Protein AF-A0A7R9ZX11-F1 (afdb_monomer_lite)

pLDDT: mean 81.71, std 21.18, range [35.78, 98.56]

Foldseek 3Di:
DDDDDDDDPPPPPDPPPPVLVVLLVCLVPDDPPPPDDDDDDDDDDDDDDDDDDDDDDDDDDDDDDDDDDDDPDPDDDDDDQDQQDLVCCLVPVPVLLCSQVVVNQCSLCVNDQWDFLPSSSLLSVLVLQFLDDPVRSVVLCCVLPVVRIAGSVSSSVSNLVGLFDLVLLQVLQCVQVVVQFWHFLVSLLVSQVVSLCVGSVDHQPDDPVSSVSQSCSLCVPPDRIGHSVSSSSSNSSSSSSSSSNVSSVD

Structure (mmCIF, N/CA/C/O backbone):
data_AF-A0A7R9ZX11-F1
#
_entry.id   AF-A0A7R9ZX11-F1
#
loop_
_atom_site.group_PDB
_atom_site.id
_atom_site.type_symbol
_atom_site.label_atom_id
_atom_site.label_alt_id
_atom_site.label_comp_id
_atom_site.label_asym_id
_atom_site.label_entity_id
_atom_site.label_seq_id
_atom_site.pdbx_PDB_ins_code
_atom_site.Cartn_x
_atom_site.Cartn_y
_atom_site.Cartn_z
_atom_site.occupancy
_atom_site.B_iso_or_equiv
_atom_site.auth_seq_id
_atom_site.auth_comp_id
_atom_site.auth_asym_id
_atom_site.auth_atom_id
_atom_site.pdbx_PDB_model_num
ATOM 1 N N . MET A 1 1 ? -43.919 -9.992 40.761 1.00 49.09 1 MET A N 1
ATOM 2 C CA . MET A 1 1 ? -43.290 -11.329 40.705 1.00 49.09 1 MET A CA 1
ATOM 3 C C . MET A 1 1 ? -42.251 -11.259 39.605 1.00 49.09 1 MET A C 1
ATOM 5 O O . MET A 1 1 ? -42.616 -10.979 38.473 1.00 49.09 1 MET A O 1
ATOM 9 N N . GLY A 1 2 ? -40.977 -11.278 39.996 1.00 50.25 2 GLY A N 1
ATOM 10 C CA . GLY A 1 2 ? -39.854 -10.835 39.172 1.00 50.25 2 GLY A CA 1
ATOM 11 C C . GLY A 1 2 ? -39.238 -11.948 38.334 1.00 50.25 2 GLY A C 1
ATOM 12 O O . GLY A 1 2 ? -39.184 -13.095 38.766 1.00 50.25 2 GLY A O 1
ATOM 13 N N . GLN A 1 3 ? -38.741 -11.574 37.158 1.00 52.09 3 GLN A N 1
ATOM 14 C CA . GLN A 1 3 ? -37.764 -12.350 36.405 1.00 52.09 3 GLN A CA 1
ATOM 15 C C . GLN A 1 3 ? -36.451 -11.570 36.462 1.00 52.09 3 GLN A C 1
ATOM 17 O O . GLN A 1 3 ? -36.365 -10.442 35.978 1.00 52.09 3 GLN A O 1
ATOM 22 N N . GLY A 1 4 ? -35.475 -12.136 37.169 1.00 42.22 4 GLY A N 1
ATOM 23 C CA . GLY A 1 4 ? -34.136 -11.583 37.304 1.00 42.22 4 GLY A CA 1
ATOM 24 C C . GLY A 1 4 ? -33.301 -11.926 36.078 1.00 42.22 4 GLY A C 1
ATOM 25 O O . GLY A 1 4 ? -33.080 -13.100 35.792 1.00 42.22 4 GLY A O 1
ATOM 26 N N . GLY A 1 5 ? -32.836 -10.898 35.369 1.00 44.59 5 GLY A N 1
ATOM 27 C CA . GLY A 1 5 ? -31.788 -11.024 34.363 1.00 44.59 5 GLY A CA 1
ATOM 28 C C . GLY A 1 5 ? -30.438 -11.201 35.052 1.00 44.59 5 GLY A C 1
ATOM 29 O O . GLY A 1 5 ? -29.895 -10.250 35.610 1.00 44.59 5 GLY A O 1
ATOM 30 N N . GLY A 1 6 ? -29.921 -12.429 35.049 1.00 44.12 6 GLY A N 1
ATOM 31 C CA . GLY A 1 6 ? -28.566 -12.737 35.493 1.00 44.12 6 GLY A CA 1
ATOM 32 C C . GLY A 1 6 ? -27.555 -12.261 34.454 1.00 44.12 6 GLY A C 1
ATOM 33 O O . GLY A 1 6 ? -27.439 -12.846 33.382 1.00 44.12 6 GLY A O 1
ATOM 34 N N . CYS A 1 7 ? -26.838 -11.186 34.769 1.00 46.72 7 CYS A N 1
ATOM 35 C CA . CYS A 1 7 ? -25.706 -10.714 33.983 1.00 46.72 7 CYS A CA 1
ATOM 36 C C . CYS A 1 7 ? -24.518 -11.664 34.223 1.00 46.72 7 CYS A C 1
ATOM 38 O O . CYS A 1 7 ? -24.028 -11.771 35.348 1.00 46.72 7 CYS A O 1
ATOM 40 N N . CYS A 1 8 ? -24.093 -12.397 33.191 1.00 43.84 8 CYS A N 1
ATOM 41 C CA . CYS A 1 8 ? -22.970 -13.333 33.258 1.00 43.84 8 CYS A CA 1
ATOM 42 C C . CYS A 1 8 ? -21.646 -12.566 33.420 1.00 43.84 8 CYS A C 1
ATOM 44 O O . CYS A 1 8 ? -21.198 -11.883 32.504 1.00 43.84 8 CYS A O 1
ATOM 46 N N . GLN A 1 9 ? -21.029 -12.682 34.598 1.00 54.94 9 GLN A N 1
ATOM 47 C CA . GLN A 1 9 ? -19.781 -12.010 34.988 1.00 54.94 9 GLN A CA 1
ATOM 48 C C . GLN A 1 9 ? -18.512 -12.873 34.796 1.00 54.94 9 GLN A C 1
ATOM 50 O O . GLN A 1 9 ? -17.438 -12.476 35.234 1.00 54.94 9 GLN A O 1
ATOM 55 N N . SER A 1 10 ? -18.590 -14.044 34.155 1.00 48.38 10 SER A N 1
ATOM 56 C CA . SER A 1 10 ? -17.524 -15.063 34.213 1.00 48.38 10 SER A CA 1
ATOM 57 C C . SER A 1 10 ? -16.506 -15.093 33.056 1.00 48.38 10 SER A C 1
ATOM 59 O O . SER A 1 10 ? -15.617 -15.936 33.073 1.00 48.38 10 SER A O 1
ATOM 61 N N . CYS A 1 11 ? -16.526 -14.167 32.091 1.00 48.81 11 CYS A N 1
ATOM 62 C CA . CYS A 1 11 ? -15.631 -14.235 30.914 1.00 48.81 11 CYS A CA 1
ATOM 63 C C . CYS A 1 11 ? -14.271 -13.500 31.038 1.00 48.81 11 CYS A C 1
ATOM 65 O O . CYS A 1 11 ? -13.674 -13.168 30.016 1.00 48.81 11 CYS A O 1
ATOM 67 N N . GLN A 1 12 ? -13.765 -13.205 32.244 1.00 52.66 12 GLN A N 1
ATOM 68 C CA . GLN A 1 12 ? -12.543 -12.386 32.417 1.00 52.66 12 GLN A CA 1
ATOM 69 C C . GLN A 1 12 ? -11.210 -13.155 32.528 1.00 52.66 12 GLN A C 1
ATOM 71 O O . GLN A 1 12 ? -10.163 -12.522 32.614 1.00 52.66 12 GLN A O 1
ATOM 76 N N . GLY A 1 13 ? -11.189 -14.490 32.491 1.00 51.81 13 GLY A N 1
ATOM 77 C CA . GLY A 1 13 ? -9.942 -15.258 32.620 1.00 51.81 13 GLY A CA 1
ATOM 78 C C . GLY A 1 13 ? -9.479 -15.876 31.300 1.00 51.81 13 GLY A C 1
ATOM 79 O O . GLY A 1 13 ? -10.191 -16.723 30.776 1.00 51.81 13 GLY A O 1
ATOM 80 N N . LYS A 1 14 ? -8.260 -15.537 30.841 1.00 48.16 14 LYS A N 1
ATOM 81 C CA . LYS A 1 14 ? -7.495 -16.113 29.699 1.00 48.16 14 LYS A CA 1
ATOM 82 C C . LYS A 1 14 ? -7.632 -15.428 28.323 1.00 48.16 14 LYS A C 1
ATOM 84 O O . LYS A 1 14 ? -7.961 -16.078 27.337 1.00 48.16 14 LYS A O 1
ATOM 89 N N . ARG A 1 15 ? -7.308 -14.131 28.222 1.00 50.59 15 ARG A N 1
ATOM 90 C CA . ARG A 1 15 ? -7.065 -13.442 26.927 1.00 50.59 15 ARG A CA 1
ATOM 91 C C . ARG A 1 15 ? -5.618 -12.966 26.718 1.00 50.59 15 ARG A C 1
ATOM 93 O O . ARG A 1 15 ? -5.370 -12.208 25.791 1.00 50.59 15 ARG A O 1
ATOM 100 N N . GLU A 1 16 ? -4.663 -13.369 27.554 1.00 51.62 16 GLU A N 1
ATOM 101 C CA . GLU A 1 16 ? -3.285 -12.848 27.450 1.00 51.62 16 GLU A CA 1
ATOM 102 C C . GLU A 1 16 ? -2.472 -13.448 26.288 1.00 51.62 16 GLU A C 1
ATOM 104 O O . GLU A 1 16 ? -1.583 -12.775 25.774 1.00 51.62 16 GLU A O 1
ATOM 109 N N . ASP A 1 17 ? -2.838 -14.634 25.790 1.00 46.88 17 ASP A N 1
ATOM 110 C CA . ASP A 1 17 ? -2.174 -15.278 24.641 1.00 46.88 17 ASP A CA 1
ATOM 111 C C . ASP A 1 17 ? -2.896 -15.058 23.297 1.00 46.88 17 ASP A C 1
ATOM 113 O O . ASP A 1 17 ? -2.596 -15.727 22.308 1.00 46.88 17 ASP A O 1
ATOM 117 N N . ASP A 1 18 ? -3.863 -14.136 23.224 1.00 51.31 18 ASP A N 1
ATOM 118 C CA . ASP A 1 18 ? -4.465 -13.774 21.938 1.00 51.31 18 ASP A CA 1
ATOM 119 C C . ASP A 1 18 ? -3.500 -12.829 21.188 1.00 51.31 18 ASP A C 1
ATOM 121 O O . ASP A 1 18 ? -3.221 -11.730 21.686 1.00 51.31 18 ASP A O 1
ATOM 125 N N . PRO A 1 19 ? -2.989 -13.184 19.991 1.00 51.91 19 PRO A N 1
ATOM 126 C CA . PRO A 1 19 ? -2.112 -12.310 19.204 1.00 51.91 19 PRO A CA 1
ATOM 127 C C . PRO A 1 19 ? -2.742 -10.932 18.926 1.00 51.91 19 PRO A C 1
ATOM 129 O O . PRO A 1 19 ? -2.032 -9.939 18.761 1.00 51.91 19 PRO A O 1
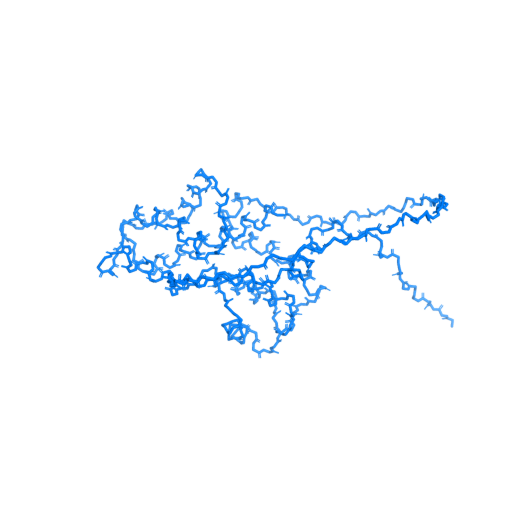ATOM 132 N N . ARG A 1 20 ? -4.078 -10.818 18.977 1.00 54.59 20 ARG A N 1
ATOM 133 C CA . ARG A 1 20 ? -4.802 -9.538 18.894 1.00 54.59 20 ARG A CA 1
ATOM 134 C C . ARG A 1 20 ? -4.519 -8.619 20.086 1.00 54.59 20 ARG A C 1
ATOM 136 O O . ARG A 1 20 ? -4.441 -7.406 19.909 1.00 54.59 20 ARG A O 1
ATOM 143 N N . VAL A 1 21 ? -4.328 -9.174 21.284 1.00 55.03 21 VAL A N 1
ATOM 144 C CA . VAL A 1 21 ? -3.953 -8.423 22.496 1.00 55.03 21 VAL A CA 1
ATOM 145 C C . VAL A 1 21 ? -2.476 -8.026 22.447 1.00 55.03 21 VAL A C 1
ATOM 147 O O . VAL A 1 21 ? -2.125 -6.918 22.855 1.00 55.03 21 VAL A O 1
ATOM 150 N N . GLN A 1 22 ? -1.616 -8.857 21.850 1.00 59.41 22 GLN A N 1
ATOM 151 C CA . GLN A 1 22 ? -0.210 -8.507 21.632 1.00 59.41 22 GLN A CA 1
ATOM 152 C C . GLN A 1 22 ? -0.038 -7.331 20.662 1.00 59.41 22 GLN A C 1
ATOM 154 O O . GLN A 1 22 ? 0.821 -6.488 20.900 1.00 59.41 22 GLN A O 1
ATOM 159 N N . ILE A 1 23 ? -0.887 -7.195 19.635 1.00 56.78 23 ILE A N 1
ATOM 160 C CA . ILE A 1 23 ? -0.881 -6.024 18.738 1.00 56.78 23 ILE A CA 1
ATOM 161 C C . ILE A 1 23 ? -1.240 -4.742 19.500 1.00 56.78 23 ILE A C 1
ATOM 163 O O . ILE A 1 23 ? -0.570 -3.726 19.330 1.00 56.78 23 ILE A O 1
ATOM 167 N N . ILE A 1 24 ? -2.245 -4.781 20.383 1.00 56.28 24 ILE A N 1
ATOM 168 C CA . ILE A 1 24 ? -2.614 -3.625 21.219 1.00 56.28 24 ILE A CA 1
ATOM 169 C C . ILE A 1 24 ? -1.451 -3.250 22.155 1.00 56.28 24 ILE A C 1
ATOM 171 O O . ILE A 1 24 ? -1.101 -2.073 22.267 1.00 56.28 24 ILE A O 1
ATOM 175 N N . ASN A 1 25 ? -0.787 -4.240 22.758 1.00 50.34 25 ASN A N 1
ATOM 176 C CA . ASN A 1 25 ? 0.355 -4.015 23.648 1.00 50.34 25 ASN A CA 1
ATOM 177 C C . ASN A 1 25 ? 1.625 -3.551 22.902 1.00 50.34 25 ASN A C 1
ATOM 179 O O . ASN A 1 25 ? 2.363 -2.706 23.412 1.00 50.34 25 ASN A O 1
ATOM 183 N N . ALA A 1 26 ? 1.871 -4.033 21.680 1.00 55.50 26 ALA A N 1
ATOM 184 C CA . ALA A 1 26 ? 2.984 -3.609 20.824 1.00 55.50 26 ALA A CA 1
ATOM 185 C C . ALA A 1 26 ? 2.788 -2.182 20.289 1.00 55.50 26 ALA A C 1
ATOM 187 O O . ALA A 1 26 ? 3.728 -1.386 20.273 1.00 55.50 26 ALA A O 1
ATOM 188 N N . VAL A 1 27 ? 1.55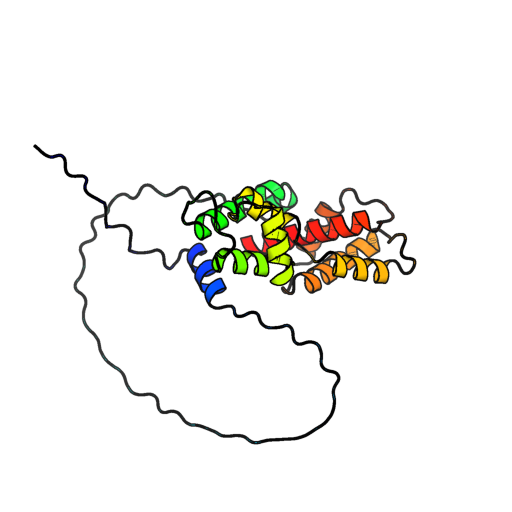7 -1.816 19.918 1.00 54.34 27 VAL A N 1
ATOM 189 C CA . VAL A 1 27 ? 1.208 -0.442 19.524 1.00 54.34 27 VAL A CA 1
ATOM 190 C C . VAL A 1 27 ? 1.341 0.516 20.712 1.00 54.34 27 VAL A C 1
ATOM 192 O O . VAL A 1 27 ? 1.805 1.640 20.543 1.00 54.34 27 VAL A O 1
ATOM 195 N N . SER A 1 28 ? 1.012 0.068 21.928 1.00 48.16 28 SER A N 1
ATOM 196 C CA . SER A 1 28 ? 1.161 0.882 23.140 1.00 48.16 28 SER A CA 1
ATOM 197 C C . SER A 1 28 ? 2.615 1.052 23.612 1.00 48.16 28 SER A C 1
ATOM 199 O O . SER A 1 28 ? 2.882 1.960 24.398 1.00 48.16 28 SER A O 1
ATOM 201 N N . THR A 1 29 ? 3.552 0.204 23.172 1.00 46.12 29 THR A N 1
ATOM 202 C CA . THR A 1 29 ? 4.968 0.228 23.601 1.00 46.12 29 THR A CA 1
ATOM 203 C C . THR A 1 29 ? 5.928 0.743 22.524 1.00 46.12 29 THR A C 1
ATOM 205 O O . THR A 1 29 ? 7.033 1.186 22.843 1.00 46.12 29 THR A O 1
ATOM 208 N N . SER A 1 30 ? 5.513 0.752 21.255 1.00 42.16 30 SER A N 1
ATOM 209 C CA . SER A 1 30 ? 6.313 1.256 20.140 1.00 42.16 30 SER A CA 1
ATOM 210 C C . SER A 1 30 ? 6.227 2.783 20.048 1.00 42.16 30 SER A C 1
ATOM 212 O O . SER A 1 30 ? 5.384 3.344 19.350 1.00 42.16 30 SER A O 1
ATOM 214 N N . GLN A 1 31 ? 7.117 3.490 20.752 1.00 37.28 31 GLN A N 1
ATOM 215 C CA . GLN A 1 31 ? 7.397 4.878 20.383 1.00 37.28 31 GLN A CA 1
ATOM 216 C C . GLN A 1 31 ? 8.042 4.906 18.987 1.00 37.28 31 GLN A C 1
ATOM 218 O O . GLN A 1 31 ? 8.955 4.113 18.729 1.00 37.28 31 GLN A O 1
ATOM 223 N N . PRO A 1 32 ? 7.629 5.814 18.085 1.00 39.75 32 PRO A N 1
ATOM 224 C CA . PRO A 1 32 ? 8.210 5.896 16.755 1.00 39.75 32 PRO A CA 1
ATOM 225 C C . PRO A 1 32 ? 9.696 6.242 16.878 1.00 39.75 32 PRO A C 1
ATOM 227 O O . PRO A 1 32 ? 10.066 7.363 17.240 1.00 39.75 32 PRO A O 1
ATOM 230 N N . LYS A 1 33 ? 10.568 5.277 16.559 1.00 40.88 33 LYS A N 1
ATOM 231 C CA . LYS A 1 33 ? 11.984 5.545 16.300 1.00 40.88 33 LYS A CA 1
ATOM 232 C C . LYS A 1 33 ? 12.041 6.499 15.112 1.00 40.88 33 LYS A C 1
ATOM 234 O O . LYS A 1 33 ? 11.929 6.074 13.966 1.00 40.88 33 LYS A O 1
ATOM 239 N N . ARG A 1 34 ? 12.192 7.797 15.394 1.00 36.59 34 ARG A N 1
ATOM 240 C CA . ARG A 1 34 ? 12.552 8.805 14.394 1.00 36.59 34 ARG A CA 1
ATOM 241 C C . ARG A 1 34 ? 13.744 8.260 13.614 1.00 36.59 34 ARG A C 1
ATOM 243 O O . ARG A 1 34 ? 14.815 8.074 14.190 1.00 36.59 34 ARG A O 1
ATOM 250 N N . VAL A 1 35 ? 13.549 7.988 12.325 1.00 38.19 35 VAL A N 1
ATOM 251 C CA . VAL A 1 35 ? 14.656 7.732 11.406 1.00 38.19 35 VAL A CA 1
ATOM 252 C C . VAL A 1 35 ? 15.495 9.001 11.433 1.00 38.19 35 VAL A C 1
ATOM 254 O O . VAL A 1 35 ? 15.055 10.061 10.989 1.00 38.19 35 VAL A O 1
ATOM 257 N N . ALA A 1 36 ? 16.653 8.924 12.086 1.00 35.78 36 ALA A N 1
ATOM 258 C CA . ALA A 1 36 ? 17.553 10.051 12.213 1.00 35.78 36 ALA A CA 1
ATOM 259 C C . ALA A 1 36 ? 17.936 10.507 10.803 1.00 35.78 36 ALA A C 1
ATOM 261 O O . ALA A 1 36 ? 18.545 9.751 10.043 1.00 35.78 36 ALA A O 1
ATOM 262 N N . ALA A 1 37 ? 17.565 11.741 10.455 1.00 39.16 37 ALA A N 1
ATOM 263 C CA . ALA A 1 37 ? 18.115 12.418 9.296 1.00 39.16 37 ALA A CA 1
ATOM 264 C C . ALA A 1 37 ? 19.643 12.319 9.388 1.00 39.16 37 ALA A C 1
ATOM 266 O O . ALA A 1 37 ? 20.237 12.697 10.400 1.00 39.16 37 ALA A O 1
ATOM 267 N N . ARG A 1 38 ? 20.264 11.727 8.364 1.00 38.53 38 ARG A N 1
ATOM 268 C CA . ARG A 1 38 ? 21.710 11.507 8.277 1.00 38.53 38 ARG A CA 1
ATOM 269 C C . ARG A 1 38 ? 22.423 12.855 8.436 1.00 38.53 38 ARG A C 1
ATOM 271 O O . ARG A 1 38 ? 22.445 13.663 7.513 1.00 38.53 38 ARG A O 1
ATOM 278 N N . ALA A 1 39 ? 22.975 13.101 9.622 1.00 39.41 39 ALA A N 1
ATOM 279 C CA . ALA A 1 39 ? 23.793 14.269 9.898 1.00 39.41 39 ALA A CA 1
ATOM 280 C C . ALA A 1 39 ? 25.129 14.151 9.150 1.00 39.41 39 ALA A C 1
ATOM 282 O O . ALA A 1 39 ? 25.804 13.121 9.200 1.00 39.41 39 ALA A O 1
ATOM 283 N N . ILE A 1 40 ? 25.492 15.221 8.447 1.00 48.44 40 ILE A N 1
ATOM 284 C CA . ILE A 1 40 ? 26.802 15.417 7.823 1.00 48.44 40 ILE A CA 1
ATOM 285 C C . ILE A 1 40 ? 27.857 15.462 8.950 1.00 48.44 40 ILE A C 1
ATOM 287 O O . ILE A 1 40 ? 27.650 16.183 9.929 1.00 48.44 40 ILE A O 1
ATOM 291 N N . PRO A 1 41 ? 28.970 14.707 8.866 1.00 51.88 41 PRO A N 1
ATOM 292 C CA . PRO A 1 41 ? 29.920 14.588 9.966 1.00 51.88 41 PRO A CA 1
ATOM 293 C C . PRO A 1 41 ? 30.729 15.877 10.141 1.00 51.88 41 PRO A C 1
ATOM 295 O O . PRO A 1 41 ? 31.557 16.231 9.304 1.00 51.88 41 PRO A O 1
ATOM 298 N N . GLY A 1 42 ? 30.505 16.549 11.269 1.00 47.38 42 GLY A N 1
ATOM 299 C CA . GLY A 1 42 ? 31.299 17.671 11.753 1.00 47.38 42 GLY A CA 1
ATOM 300 C C . GLY A 1 42 ? 31.750 17.432 13.192 1.00 47.38 42 GLY A C 1
ATOM 301 O O . GLY A 1 42 ? 30.992 17.658 14.121 1.00 47.38 42 GLY A O 1
ATOM 302 N N . SER A 1 43 ? 32.992 16.966 13.335 1.00 52.78 43 SER A N 1
ATOM 303 C CA . SER A 1 43 ? 33.967 17.357 14.364 1.00 52.78 43 SER A CA 1
ATOM 304 C C . SER A 1 43 ? 33.519 17.519 15.834 1.00 52.78 43 SER A C 1
ATOM 306 O O . SER A 1 43 ? 33.046 18.579 16.227 1.00 52.78 43 SER A O 1
ATOM 308 N N . GLY A 1 44 ? 33.946 16.569 16.680 1.00 40.16 44 GLY A N 1
ATOM 309 C CA . GLY A 1 44 ? 34.759 16.913 17.860 1.00 40.16 44 GLY A CA 1
ATOM 310 C C . GLY A 1 44 ? 34.163 16.757 19.271 1.00 40.16 44 GLY A C 1
ATOM 311 O O . GLY A 1 44 ? 33.352 17.562 19.701 1.00 40.16 44 GLY A O 1
ATOM 312 N N . CYS A 1 45 ? 34.778 15.827 20.016 1.00 40.34 45 CYS A N 1
ATOM 313 C CA . CYS A 1 45 ? 35.167 15.903 21.438 1.00 40.34 45 CYS A CA 1
ATOM 314 C C . CYS A 1 45 ? 34.181 15.620 22.605 1.00 40.34 45 CYS A C 1
ATOM 316 O O . CYS A 1 45 ? 33.415 16.474 23.027 1.00 40.34 45 CYS A O 1
ATOM 318 N N . VAL A 1 46 ? 34.390 14.422 23.185 1.00 53.38 46 VAL A N 1
ATOM 319 C CA . VAL A 1 46 ? 34.624 14.010 24.601 1.00 53.38 46 VAL A CA 1
ATOM 320 C C . VAL A 1 46 ? 33.768 14.555 25.764 1.00 53.38 46 VAL A C 1
ATOM 322 O O . VAL A 1 46 ? 33.876 15.722 26.121 1.00 53.38 46 VAL A O 1
ATOM 325 N N . ALA A 1 47 ? 33.101 13.633 26.478 1.00 38.19 47 ALA A N 1
ATOM 326 C CA . ALA A 1 47 ? 32.957 13.566 27.950 1.00 38.19 47 ALA A CA 1
ATOM 327 C C . ALA A 1 47 ? 32.376 12.172 28.310 1.00 38.19 47 ALA A C 1
ATOM 329 O O . ALA A 1 47 ? 31.373 11.776 27.729 1.00 38.19 47 ALA A O 1
ATOM 330 N N . ALA A 1 48 ? 33.125 11.299 28.992 1.00 47.03 48 ALA A N 1
ATOM 331 C CA . ALA A 1 48 ? 33.244 11.135 30.451 1.00 47.03 48 ALA A CA 1
ATOM 332 C C . ALA A 1 48 ? 32.219 10.124 31.015 1.00 47.03 48 ALA A C 1
ATOM 334 O O . ALA A 1 48 ? 31.021 10.386 31.064 1.00 47.03 48 ALA A O 1
ATOM 335 N N . GLU A 1 49 ? 32.748 8.960 31.399 1.00 49.47 49 GLU A N 1
ATOM 336 C CA . GLU A 1 49 ? 32.067 7.802 31.982 1.00 49.47 49 GLU A CA 1
ATOM 337 C C . GLU A 1 49 ? 31.717 8.046 33.459 1.00 49.47 49 GLU A C 1
ATOM 339 O O . GLU A 1 49 ? 32.519 8.602 34.212 1.00 49.47 49 GLU A O 1
ATOM 344 N N . ALA A 1 50 ? 30.530 7.600 33.873 1.00 52.22 50 ALA A N 1
ATOM 345 C CA . ALA A 1 50 ? 30.142 7.455 35.270 1.00 52.22 50 ALA A CA 1
ATOM 346 C C . ALA A 1 50 ? 29.522 6.063 35.442 1.00 52.22 50 ALA A C 1
ATOM 348 O O . ALA A 1 50 ? 28.458 5.778 34.891 1.00 52.22 50 ALA A O 1
ATOM 349 N N . GLU A 1 51 ? 30.236 5.194 36.156 1.00 61.75 51 GLU A N 1
ATOM 350 C CA . GLU A 1 51 ? 29.761 3.884 36.592 1.00 61.75 51 GLU A CA 1
ATOM 351 C C . GLU A 1 51 ? 28.903 4.066 37.849 1.00 61.75 51 GLU A C 1
ATOM 353 O O . GLU A 1 51 ? 29.378 4.588 38.859 1.00 61.75 51 GLU A O 1
ATOM 358 N N . GLU A 1 52 ? 27.636 3.654 37.784 1.00 62.59 52 GLU A N 1
ATOM 359 C CA . GLU A 1 52 ? 26.746 3.575 38.944 1.00 62.59 52 GLU A CA 1
ATOM 360 C C . GLU A 1 52 ? 26.351 2.109 39.158 1.00 62.59 52 GLU A C 1
ATOM 362 O O . GLU A 1 52 ? 25.587 1.516 38.395 1.00 62.59 52 GLU A O 1
ATOM 367 N N . GLU A 1 53 ? 26.950 1.517 40.188 1.00 63.56 53 GLU A N 1
ATOM 368 C CA . GLU A 1 53 ? 26.710 0.162 40.670 1.00 63.56 53 GLU A CA 1
ATOM 369 C C . GLU A 1 53 ? 25.434 0.162 41.532 1.00 63.56 53 GLU A C 1
ATOM 371 O O . GLU A 1 53 ? 25.414 0.706 42.637 1.00 63.56 53 GLU A O 1
ATOM 376 N N . VAL A 1 54 ? 24.342 -0.415 41.018 1.00 61.94 54 VAL A N 1
ATOM 377 C CA . VAL A 1 54 ? 23.056 -0.496 41.730 1.00 61.94 54 VAL A CA 1
ATOM 378 C C . VAL A 1 54 ? 22.849 -1.905 42.290 1.00 61.94 54 VAL A C 1
ATOM 380 O O . VAL A 1 54 ? 22.685 -2.875 41.550 1.00 61.94 54 VAL A O 1
ATOM 383 N N . LEU A 1 55 ? 22.838 -1.978 43.625 1.00 58.28 55 LEU A N 1
ATOM 384 C CA . LEU A 1 55 ? 22.501 -3.137 44.454 1.00 58.28 55 LEU A CA 1
ATOM 385 C C . LEU A 1 55 ? 21.078 -3.659 44.172 1.00 58.28 55 LEU A C 1
ATOM 387 O O . LEU A 1 55 ? 20.109 -2.902 44.240 1.00 58.28 55 LEU A O 1
ATOM 391 N N . LEU A 1 56 ? 20.948 -4.973 43.971 1.00 63.44 56 LEU A N 1
ATOM 392 C CA . LEU A 1 56 ? 19.667 -5.685 43.933 1.00 63.44 56 LEU A CA 1
ATOM 393 C C . LEU A 1 56 ? 19.310 -6.231 45.332 1.00 63.44 56 LEU A C 1
ATOM 395 O O . LEU A 1 56 ? 20.136 -6.933 45.917 1.00 63.44 56 LEU A O 1
ATOM 399 N N . PRO A 1 57 ? 18.111 -5.943 45.877 1.00 60.53 57 PRO A N 1
ATOM 400 C CA . PRO A 1 57 ? 17.622 -6.573 47.097 1.00 60.53 57 PRO A CA 1
ATOM 401 C C . PRO A 1 57 ? 16.980 -7.946 46.846 1.00 60.53 57 PRO A C 1
ATOM 403 O O . PRO A 1 57 ? 16.449 -8.232 45.773 1.00 60.53 57 PRO A O 1
ATOM 406 N N . GLU A 1 58 ? 17.066 -8.760 47.898 1.00 63.44 58 GLU A N 1
ATOM 407 C CA . GLU A 1 58 ? 16.750 -10.182 47.976 1.00 63.44 58 GLU A CA 1
ATOM 408 C C . GLU A 1 58 ? 15.255 -10.540 47.950 1.00 63.44 58 GLU A C 1
ATOM 410 O O . GLU A 1 58 ? 14.350 -9.716 48.089 1.00 63.44 58 GLU A O 1
ATOM 415 N N . GLU A 1 59 ? 15.078 -11.843 47.764 1.00 66.69 59 GLU A N 1
ATOM 416 C CA . GLU A 1 59 ? 13.887 -12.656 47.575 1.00 66.69 59 GLU A CA 1
ATOM 417 C C . GLU A 1 59 ? 12.774 -12.426 48.612 1.00 66.69 59 GLU A C 1
ATOM 419 O O . GLU A 1 59 ? 13.009 -12.290 49.811 1.00 66.69 59 GLU A O 1
ATOM 424 N N . SER A 1 60 ? 11.525 -12.451 48.136 1.00 60.78 60 SER A N 1
ATOM 425 C CA . SER A 1 60 ? 10.324 -12.471 48.972 1.00 60.78 60 SER A CA 1
ATOM 426 C C . SER A 1 60 ? 9.434 -13.634 48.541 1.00 60.78 60 SER A C 1
ATOM 428 O O . SER A 1 60 ? 8.798 -13.605 47.485 1.00 60.78 60 SER A O 1
ATOM 430 N N . GLU A 1 61 ? 9.445 -14.681 49.369 1.00 65.31 61 GLU A N 1
ATOM 431 C CA . GLU A 1 61 ? 8.541 -15.829 49.330 1.00 65.31 61 GLU A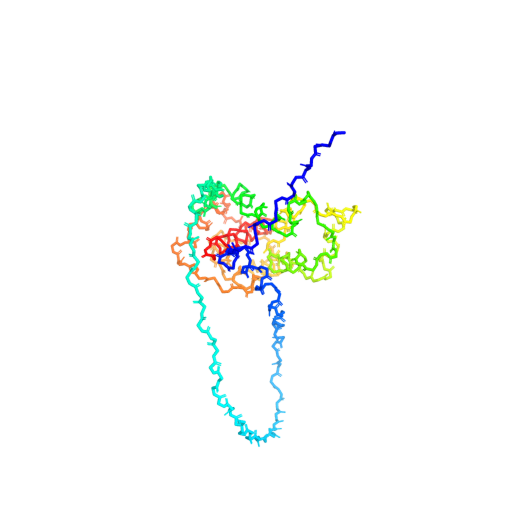 CA 1
ATOM 432 C C . GLU A 1 61 ? 7.072 -15.396 49.418 1.00 65.31 61 GLU A C 1
ATOM 434 O O . GLU A 1 61 ? 6.688 -14.514 50.192 1.00 65.31 61 GLU A O 1
ATOM 439 N N . SER A 1 62 ? 6.213 -16.054 48.638 1.00 60.03 62 SER A N 1
ATOM 440 C CA . SER A 1 62 ? 4.768 -15.836 48.668 1.00 60.03 62 SER A CA 1
ATOM 441 C C . SER A 1 62 ? 3.987 -17.061 48.157 1.00 60.03 62 SER A C 1
ATOM 443 O O . SER A 1 62 ? 4.556 -17.919 47.484 1.00 60.03 62 SER A O 1
ATOM 445 N N . PRO A 1 63 ? 2.707 -17.209 48.554 1.00 57.41 63 PRO A N 1
ATOM 446 C CA . PRO A 1 63 ? 2.239 -18.381 49.305 1.00 57.41 63 PRO A CA 1
ATOM 447 C C . PRO A 1 63 ? 1.508 -19.452 48.482 1.00 57.41 63 PRO A C 1
ATOM 449 O O . PRO A 1 63 ? 0.977 -19.201 47.404 1.00 57.41 63 PRO A O 1
ATOM 452 N N . LEU A 1 64 ? 1.415 -20.646 49.082 1.00 59.88 64 LEU A N 1
ATOM 453 C CA . LEU A 1 64 ? 0.703 -21.837 48.602 1.00 59.88 64 LEU A CA 1
ATOM 454 C C . LEU A 1 64 ? -0.784 -21.565 48.296 1.00 59.88 64 LEU A C 1
ATOM 456 O O . LEU A 1 64 ? -1.588 -21.327 49.200 1.00 59.88 64 LEU A O 1
ATOM 460 N N . VAL A 1 65 ? -1.148 -21.663 47.014 1.00 65.31 65 VAL A N 1
ATOM 461 C CA . VAL A 1 65 ? -2.526 -21.568 46.502 1.00 65.31 65 VAL A CA 1
ATOM 462 C C . VAL A 1 65 ? -3.214 -22.948 46.564 1.00 65.31 65 VAL A C 1
ATOM 464 O O . VAL A 1 65 ? -2.600 -23.946 46.179 1.00 65.31 65 VAL A O 1
ATOM 467 N N . PRO A 1 66 ? -4.476 -23.045 47.031 1.00 66.56 66 PRO A N 1
ATOM 468 C CA . PRO A 1 66 ? -5.228 -24.301 47.090 1.00 66.56 66 PRO A CA 1
ATOM 469 C C . PRO A 1 66 ? -5.688 -24.807 45.704 1.00 66.56 66 PRO A C 1
ATOM 471 O O . PRO A 1 66 ? -5.921 -24.004 44.798 1.00 66.56 66 PRO A O 1
ATOM 474 N N . PRO A 1 67 ? -5.880 -26.131 45.534 1.00 56.97 67 PRO A N 1
ATOM 475 C CA . PRO A 1 67 ? -6.304 -26.733 44.271 1.00 56.97 67 PRO A CA 1
ATOM 476 C C . PRO A 1 67 ? -7.779 -26.429 43.973 1.00 56.97 67 PRO A C 1
ATOM 478 O O . PRO A 1 67 ? -8.678 -26.868 44.691 1.00 56.97 67 PRO A O 1
ATOM 481 N N . ALA A 1 68 ? -8.026 -25.679 42.897 1.00 52.78 68 ALA A N 1
ATOM 482 C CA . ALA A 1 68 ? -9.364 -25.394 42.394 1.00 52.78 68 ALA A CA 1
ATOM 483 C C . ALA A 1 68 ? -9.900 -26.568 41.558 1.00 52.78 68 ALA A C 1
ATOM 485 O O . ALA A 1 68 ? -9.274 -27.034 40.607 1.00 52.78 68 ALA A O 1
ATOM 486 N N . THR A 1 69 ? -11.084 -27.036 41.935 1.00 61.53 69 THR A N 1
ATOM 487 C CA . THR A 1 69 ? -11.862 -28.089 41.282 1.00 61.53 69 THR A CA 1
ATOM 488 C C . THR A 1 69 ? -12.385 -27.593 39.927 1.00 61.53 69 THR A C 1
ATOM 490 O O . THR A 1 69 ? -13.278 -26.746 39.880 1.00 61.53 69 THR A O 1
ATOM 493 N N . ASN A 1 70 ? -11.839 -28.112 38.825 1.00 56.03 70 ASN A N 1
ATOM 494 C CA . ASN A 1 70 ? -12.265 -27.773 37.464 1.00 56.03 70 ASN A CA 1
ATOM 495 C C . ASN A 1 70 ? -13.638 -28.393 37.154 1.00 56.03 70 ASN A C 1
ATOM 497 O O . ASN A 1 70 ? -13.768 -29.611 37.056 1.00 56.03 70 ASN A O 1
ATOM 501 N N . LYS A 1 71 ? -14.661 -27.548 36.988 1.00 59.16 71 LYS A N 1
ATOM 502 C CA . LYS A 1 71 ? -15.882 -27.902 36.257 1.00 59.16 71 LYS A CA 1
ATOM 503 C C . LYS A 1 71 ? -15.600 -27.707 34.770 1.00 59.16 71 LYS A C 1
ATOM 505 O O . LYS A 1 71 ? -15.330 -26.591 34.338 1.00 59.16 71 LYS A O 1
ATOM 510 N N . GLU A 1 72 ? -15.632 -28.801 34.023 1.00 61.69 72 GLU A N 1
ATOM 511 C CA . GLU A 1 72 ? -15.528 -28.823 32.566 1.00 61.69 72 GLU A CA 1
ATOM 512 C C . GLU A 1 72 ? -16.843 -28.292 31.980 1.00 61.69 72 GLU A C 1
ATOM 514 O O . GLU A 1 72 ? -17.785 -29.040 31.732 1.00 61.69 72 GLU A O 1
ATOM 519 N N . GLU A 1 73 ? -16.951 -26.969 31.858 1.00 62.91 73 GLU A N 1
ATOM 520 C CA . GLU A 1 73 ? -17.987 -26.348 31.037 1.00 62.91 73 GLU A CA 1
ATOM 521 C C . GLU A 1 73 ? -17.594 -26.531 29.571 1.00 62.91 73 GLU A C 1
ATOM 523 O O . GLU A 1 73 ? -16.505 -26.151 29.154 1.00 62.91 73 GLU A O 1
ATOM 528 N N . GLU A 1 74 ? -18.471 -27.176 28.814 1.00 57.50 74 GLU A N 1
ATOM 529 C CA . GLU A 1 74 ? -18.338 -27.472 27.392 1.00 57.50 74 GLU A CA 1
ATOM 530 C C . GLU A 1 74 ? -18.444 -26.152 26.604 1.00 57.50 74 GLU A C 1
ATOM 532 O O . GLU A 1 74 ? -19.531 -25.646 26.330 1.00 57.50 74 GLU A O 1
ATOM 537 N N . TYR A 1 75 ? -17.301 -25.520 26.325 1.00 59.91 75 TYR A N 1
ATOM 538 C CA . TYR A 1 75 ? -17.218 -24.292 25.533 1.00 59.91 75 TYR A CA 1
ATOM 539 C C . TYR A 1 75 ? -17.388 -24.627 24.048 1.00 59.91 75 TYR A C 1
ATOM 541 O O . TYR A 1 75 ? -16.501 -25.217 23.429 1.00 59.91 75 TYR A O 1
ATOM 549 N N . GLU A 1 76 ? -18.520 -24.222 23.466 1.00 61.69 76 GLU A N 1
ATOM 550 C CA . GLU A 1 76 ? -18.702 -24.191 22.013 1.00 61.69 76 GLU A CA 1
ATOM 551 C C . GLU A 1 76 ? -17.547 -23.400 21.383 1.00 61.69 76 GLU A C 1
ATOM 553 O O . GLU A 1 76 ? -17.320 -22.226 21.689 1.00 61.69 76 GLU A O 1
ATOM 558 N N . ALA A 1 77 ? -16.763 -24.078 20.542 1.00 48.56 77 ALA A N 1
ATOM 559 C CA . ALA A 1 77 ? -15.564 -23.517 19.944 1.00 48.56 77 ALA A CA 1
ATOM 560 C C . ALA A 1 77 ? -15.919 -22.288 19.096 1.00 48.56 77 ALA A C 1
ATOM 562 O O . ALA A 1 77 ? -16.654 -22.378 18.112 1.00 48.56 77 ALA A O 1
ATOM 563 N N . CYS A 1 78 ? -15.374 -21.136 19.488 1.00 48.34 78 CYS A N 1
ATOM 564 C CA . CYS A 1 78 ? -15.510 -19.889 18.750 1.00 48.34 78 CYS A CA 1
ATOM 565 C C . CYS A 1 78 ? -14.997 -20.093 17.308 1.00 48.34 78 CYS A C 1
ATOM 567 O O . CYS A 1 78 ? -13.908 -20.656 17.141 1.00 48.34 78 CYS A O 1
ATOM 569 N N . PRO A 1 79 ? -15.743 -19.674 16.269 1.00 57.09 79 PRO A N 1
ATOM 570 C CA . PRO A 1 79 ? -15.334 -19.849 14.881 1.00 57.09 79 PRO A CA 1
ATOM 571 C C . PRO A 1 79 ? -13.976 -19.183 14.645 1.00 57.09 79 PRO A C 1
ATOM 573 O O . PRO A 1 79 ? -13.828 -17.963 14.733 1.00 57.09 79 PRO A O 1
ATOM 576 N N . THR A 1 80 ? -12.967 -19.999 14.356 1.00 66.00 80 THR A N 1
ATOM 577 C CA . THR A 1 80 ? -11.623 -19.534 14.029 1.00 66.00 80 THR A CA 1
ATOM 578 C C . THR A 1 80 ? -11.669 -18.783 12.704 1.00 66.00 80 THR A C 1
ATOM 580 O O . THR A 1 80 ? -12.070 -19.326 11.674 1.00 66.00 80 THR A O 1
ATOM 583 N N . SER A 1 81 ? -11.291 -17.502 12.726 1.00 70.69 81 SER A N 1
ATOM 584 C CA . SER A 1 81 ? -11.221 -16.685 11.513 1.00 70.69 81 SER A CA 1
ATOM 585 C C . SER A 1 81 ? -10.329 -17.377 10.468 1.00 70.69 81 SER A C 1
ATOM 587 O O . SER A 1 81 ? -9.277 -17.914 10.832 1.00 70.69 81 SER A O 1
ATOM 589 N N . PRO A 1 82 ? -10.728 -17.398 9.183 1.00 79.94 82 PRO A N 1
ATOM 590 C CA . PRO A 1 82 ? -9.983 -18.095 8.144 1.00 79.94 82 PRO A CA 1
ATOM 591 C C . PRO A 1 82 ? -8.557 -17.546 8.049 1.00 79.94 82 PRO A C 1
ATOM 593 O O . PRO A 1 82 ? -8.339 -16.337 7.965 1.00 79.94 82 PRO A O 1
ATOM 596 N N . ARG A 1 83 ? -7.574 -18.449 8.075 1.00 89.94 83 ARG A N 1
ATOM 597 C CA . ARG A 1 83 ? -6.159 -18.085 7.998 1.00 89.94 83 ARG A CA 1
ATOM 598 C C . ARG A 1 83 ? -5.819 -17.647 6.575 1.00 89.94 83 ARG A C 1
ATOM 600 O O . ARG A 1 83 ? -5.858 -18.458 5.653 1.00 89.94 83 ARG A O 1
ATOM 607 N N . VAL A 1 84 ? -5.453 -16.379 6.410 1.00 94.94 84 VAL A N 1
ATOM 608 C CA . VAL A 1 84 ? -4.977 -15.836 5.131 1.00 94.94 84 VAL A CA 1
ATOM 609 C C . VAL A 1 84 ? -3.612 -16.441 4.801 1.00 94.94 84 VAL A C 1
ATOM 611 O O . VAL A 1 84 ? -2.708 -16.457 5.635 1.00 94.94 84 VAL A O 1
ATOM 614 N N . THR A 1 85 ? -3.468 -16.972 3.587 1.00 95.44 85 THR A N 1
ATOM 615 C CA . THR A 1 85 ? -2.217 -17.571 3.097 1.00 95.44 85 THR A CA 1
ATOM 616 C C . THR A 1 85 ? -1.555 -16.670 2.059 1.00 95.44 85 THR A C 1
ATOM 618 O O . THR A 1 85 ? -2.231 -15.903 1.379 1.00 95.44 85 THR A O 1
ATOM 621 N N . PHE A 1 86 ? -0.239 -16.800 1.873 1.00 95.94 86 PHE A N 1
ATOM 622 C CA . PHE A 1 86 ? 0.492 -16.021 0.866 1.00 95.94 86 PHE A CA 1
ATOM 623 C C . PHE A 1 86 ? -0.071 -16.201 -0.554 1.00 95.94 86 PHE A C 1
ATOM 625 O O . PHE A 1 86 ? -0.187 -15.234 -1.295 1.00 95.94 86 PHE A O 1
ATOM 632 N N . GLY A 1 87 ? -0.498 -17.418 -0.916 1.00 96.44 87 GLY A N 1
ATOM 633 C CA . GLY A 1 87 ? -1.145 -17.671 -2.206 1.00 96.44 87 GLY A CA 1
ATOM 634 C C . GLY A 1 87 ? -2.439 -16.872 -2.386 1.00 96.44 87 GLY A C 1
ATOM 635 O O . GLY A 1 87 ? -2.628 -16.274 -3.439 1.00 96.44 87 GLY A O 1
ATOM 636 N N . MET A 1 88 ? -3.275 -16.789 -1.342 1.00 96.56 88 MET A N 1
ATOM 637 C CA . MET A 1 88 ? -4.492 -15.966 -1.372 1.00 96.56 88 MET A CA 1
ATOM 638 C C . MET A 1 88 ? -4.172 -14.484 -1.559 1.00 96.56 88 MET A C 1
ATOM 640 O O . MET A 1 88 ? -4.845 -13.829 -2.343 1.00 96.56 88 MET A O 1
ATOM 644 N N . VAL A 1 89 ? -3.128 -13.969 -0.897 1.00 97.31 89 VAL A N 1
ATOM 645 C CA . VAL A 1 89 ? -2.693 -12.568 -1.052 1.00 97.31 89 VAL A CA 1
ATOM 646 C C . VAL A 1 89 ? -2.329 -12.247 -2.506 1.00 97.31 89 VAL A C 1
ATOM 648 O O . VAL A 1 89 ? -2.607 -11.147 -2.973 1.00 97.31 89 VAL A O 1
ATOM 651 N N . LEU A 1 90 ? -1.721 -13.196 -3.226 1.00 97.06 90 LEU A N 1
ATOM 652 C CA . LEU A 1 90 ? -1.329 -13.002 -4.624 1.00 97.06 90 LEU A CA 1
ATOM 653 C C . LEU A 1 90 ? -2.502 -13.134 -5.606 1.00 97.06 90 LEU A C 1
ATOM 655 O O . LEU A 1 90 ? -2.484 -12.481 -6.645 1.00 97.06 90 LEU A O 1
ATOM 659 N N . THR A 1 91 ? -3.504 -13.969 -5.311 1.00 97.69 91 THR A N 1
ATOM 660 C CA . THR A 1 91 ? -4.638 -14.214 -6.223 1.00 97.69 91 THR A CA 1
ATOM 661 C C . THR A 1 91 ? -5.851 -13.321 -5.967 1.00 97.69 91 THR A C 1
ATOM 663 O O . THR A 1 91 ? -6.580 -13.009 -6.901 1.00 97.69 91 THR A O 1
ATOM 666 N N . ASP A 1 92 ? -6.091 -12.946 -4.710 1.00 97.69 92 ASP A N 1
ATOM 667 C CA . ASP A 1 92 ? -7.216 -12.123 -4.256 1.00 97.69 92 ASP A CA 1
ATOM 668 C C . ASP A 1 92 ? -6.752 -11.198 -3.121 1.00 97.69 92 ASP A C 1
ATOM 670 O O . ASP A 1 92 ? -7.012 -11.418 -1.934 1.00 97.69 92 ASP A O 1
ATOM 674 N N . LEU A 1 93 ? -6.002 -10.163 -3.503 1.00 97.88 93 LEU A N 1
ATOM 675 C CA . LEU A 1 93 ? -5.442 -9.198 -2.560 1.00 97.88 93 LEU A CA 1
ATOM 676 C C . LEU A 1 93 ? -6.536 -8.462 -1.773 1.00 97.88 93 LEU A C 1
ATOM 678 O O . LEU A 1 93 ? -6.399 -8.277 -0.565 1.00 97.88 93 LEU A O 1
ATOM 682 N N . ASP A 1 94 ? -7.621 -8.058 -2.435 1.00 98.19 94 ASP A N 1
ATOM 683 C CA . ASP A 1 94 ? -8.697 -7.290 -1.806 1.00 98.19 94 ASP A CA 1
ATOM 684 C C . ASP A 1 94 ? -9.439 -8.126 -0.756 1.00 98.19 94 ASP A C 1
ATOM 686 O O . ASP A 1 94 ? -9.653 -7.647 0.365 1.00 98.19 94 ASP A O 1
ATOM 690 N N . GLY A 1 95 ? -9.782 -9.377 -1.086 1.00 97.50 95 GLY A N 1
ATOM 691 C CA . GLY A 1 95 ? -10.423 -10.311 -0.163 1.00 97.50 95 GLY A CA 1
ATOM 692 C C . GLY A 1 95 ? -9.513 -10.706 0.997 1.00 97.50 95 GLY A C 1
ATOM 693 O O . GLY A 1 95 ? -9.964 -10.767 2.144 1.00 97.50 95 GLY A O 1
ATOM 694 N N . ALA A 1 96 ? -8.217 -10.899 0.736 1.00 97.12 96 ALA A N 1
ATOM 695 C CA . ALA A 1 96 ? -7.229 -11.164 1.778 1.00 97.12 96 ALA A CA 1
ATOM 696 C C . ALA A 1 96 ? -7.084 -9.977 2.751 1.00 97.12 96 ALA A C 1
ATOM 698 O O . ALA A 1 96 ? -7.068 -10.180 3.966 1.00 97.12 96 ALA A O 1
ATOM 699 N N . GLU A 1 97 ? -7.039 -8.738 2.248 1.00 97.56 97 GLU A N 1
ATOM 700 C CA . GLU A 1 97 ? -7.015 -7.536 3.090 1.00 97.56 97 GLU A CA 1
ATOM 701 C C . GLU A 1 97 ? -8.294 -7.385 3.921 1.00 97.56 97 GLU A C 1
ATOM 703 O O . GLU A 1 97 ? -8.198 -7.078 5.107 1.00 97.56 97 GLU A O 1
ATOM 708 N N . GLU A 1 98 ? -9.479 -7.613 3.339 1.00 97.06 98 GLU A N 1
ATOM 709 C CA . GLU A 1 98 ? -10.749 -7.570 4.082 1.00 97.06 98 GLU A CA 1
ATOM 710 C C . GLU A 1 98 ? -10.732 -8.596 5.219 1.00 97.06 98 GLU A C 1
ATOM 712 O O . GLU A 1 98 ? -10.969 -8.238 6.370 1.00 97.06 98 GLU A O 1
ATOM 717 N N . ALA A 1 99 ? -10.391 -9.854 4.923 1.00 95.38 99 ALA A N 1
ATOM 718 C CA . ALA A 1 99 ? -10.379 -10.932 5.909 1.00 95.38 99 ALA A CA 1
ATOM 719 C C . ALA A 1 99 ? -9.407 -10.656 7.067 1.00 95.38 99 ALA A C 1
ATOM 721 O O . ALA A 1 99 ? -9.737 -10.902 8.228 1.00 95.38 99 ALA A O 1
ATOM 722 N N . THR A 1 100 ? -8.218 -10.124 6.770 1.00 95.06 100 THR A N 1
ATOM 723 C CA . THR A 1 100 ? -7.219 -9.794 7.791 1.00 95.06 100 THR A CA 1
ATOM 724 C C . THR A 1 100 ? -7.602 -8.551 8.587 1.00 95.06 100 THR A C 1
ATOM 726 O O . THR A 1 100 ? -7.681 -8.599 9.815 1.00 95.06 100 THR A O 1
ATOM 729 N N . TYR A 1 101 ? -7.843 -7.426 7.918 1.00 96.19 101 TYR A N 1
ATOM 730 C CA . TYR A 1 101 ? -8.003 -6.139 8.589 1.00 96.19 101 TYR A CA 1
ATOM 731 C C . TYR A 1 101 ? -9.402 -5.933 9.183 1.00 96.19 101 TYR A C 1
ATOM 733 O O . TYR A 1 101 ? -9.538 -5.117 10.095 1.00 96.19 101 TYR A O 1
ATOM 741 N N . ALA A 1 102 ? -10.427 -6.691 8.769 1.00 95.06 102 ALA A N 1
ATOM 742 C CA . ALA A 1 102 ? -11.725 -6.679 9.447 1.00 95.06 102 ALA A CA 1
ATOM 743 C C . ALA A 1 102 ? -11.606 -7.130 10.910 1.00 95.06 102 ALA A C 1
ATOM 745 O O . ALA A 1 102 ? -12.150 -6.468 11.791 1.00 95.06 102 ALA A O 1
ATOM 746 N N . GLY A 1 103 ? -10.839 -8.193 11.181 1.00 92.75 103 GLY A N 1
ATOM 747 C CA . GLY A 1 103 ? -10.609 -8.668 12.549 1.00 92.75 103 GLY A CA 1
ATOM 748 C C . GLY A 1 103 ? -9.827 -7.664 13.402 1.00 92.75 103 GLY A C 1
ATOM 749 O O . GLY A 1 103 ? -10.096 -7.511 14.592 1.00 92.75 103 GLY A O 1
ATOM 750 N N . VAL A 1 104 ? -8.899 -6.926 12.786 1.00 94.88 104 VAL A N 1
ATOM 751 C CA . VAL A 1 104 ? -8.171 -5.832 13.448 1.00 94.88 104 VAL A CA 1
ATOM 752 C C . VAL A 1 104 ? -9.113 -4.690 13.800 1.00 94.88 104 VAL A C 1
ATOM 754 O O . VAL A 1 104 ? -9.112 -4.207 14.930 1.00 94.88 104 VAL A O 1
ATOM 757 N N . PHE A 1 105 ? -9.935 -4.264 12.844 1.00 96.88 105 PHE A N 1
ATOM 758 C CA . PHE A 1 105 ? -10.893 -3.189 13.050 1.00 96.88 105 PHE A CA 1
ATOM 759 C C . PHE A 1 105 ? -11.909 -3.545 14.142 1.00 96.88 105 PHE A C 1
ATOM 761 O O . PHE A 1 105 ? -12.188 -2.729 15.021 1.00 96.88 105 PHE A O 1
ATOM 768 N N . GLU A 1 106 ? -12.415 -4.780 14.142 1.00 96.38 106 GLU A N 1
ATOM 769 C CA . GLU A 1 106 ? -13.301 -5.299 15.187 1.00 96.38 106 GLU A CA 1
ATOM 770 C C . GLU A 1 106 ? -12.631 -5.271 16.570 1.00 96.38 106 GLU A C 1
ATOM 772 O O . GLU A 1 106 ? -13.247 -4.844 17.549 1.00 96.38 106 GLU A O 1
ATOM 777 N N . ALA A 1 107 ? -11.348 -5.641 16.653 1.00 94.56 107 ALA A N 1
ATOM 778 C CA . ALA A 1 107 ? -10.582 -5.569 17.894 1.00 94.56 107 ALA A CA 1
ATOM 779 C C . ALA A 1 107 ? -10.406 -4.119 18.384 1.00 94.56 107 ALA A C 1
ATOM 781 O O . ALA A 1 107 ? -10.667 -3.830 19.552 1.00 94.56 107 ALA A O 1
ATOM 782 N N . ILE A 1 108 ? -10.037 -3.190 17.494 1.00 95.31 108 ILE A N 1
ATOM 783 C CA . ILE A 1 108 ? -9.872 -1.758 17.809 1.00 95.31 108 ILE A CA 1
ATOM 784 C C . ILE A 1 108 ? -11.188 -1.143 18.303 1.00 95.31 108 ILE A C 1
ATOM 786 O O . ILE A 1 108 ? -11.201 -0.325 19.221 1.00 95.31 108 ILE A O 1
ATOM 790 N N . THR A 1 109 ? -12.305 -1.526 17.691 1.00 96.56 109 THR A N 1
ATOM 791 C CA . THR A 1 109 ? -13.633 -0.962 17.975 1.00 96.56 109 THR A CA 1
ATOM 792 C C . THR A 1 109 ? -14.349 -1.656 19.126 1.00 96.56 109 THR A C 1
ATOM 794 O O . THR A 1 109 ? -15.382 -1.161 19.582 1.00 96.56 109 THR A O 1
ATOM 797 N N . SER A 1 110 ? -13.821 -2.789 19.603 1.00 95.38 110 SER A N 1
ATOM 798 C CA . SER A 1 110 ? -14.521 -3.688 20.528 1.00 95.38 110 SER A CA 1
ATOM 799 C C . SER A 1 110 ? -15.909 -4.085 20.000 1.00 95.38 110 SER A C 1
ATOM 801 O O . SER A 1 110 ? -16.891 -4.065 20.742 1.00 95.38 110 SER A O 1
ATOM 803 N N . GLY A 1 111 ? -15.996 -4.385 18.699 1.00 94.56 111 GLY A N 1
ATOM 804 C CA . GLY A 1 111 ? -17.228 -4.803 18.020 1.00 94.56 111 GLY A CA 1
ATOM 805 C C . GLY A 1 111 ? -18.181 -3.672 17.612 1.00 94.56 111 GLY A C 1
ATOM 806 O O . GLY A 1 111 ? -19.305 -3.948 17.198 1.00 94.56 111 GLY A O 1
ATOM 807 N N . LYS A 1 112 ? -17.777 -2.401 17.726 1.00 96.81 112 LYS A N 1
ATOM 808 C CA . LYS A 1 112 ? -18.572 -1.265 17.222 1.00 96.81 112 LYS A CA 1
ATOM 809 C C . LYS A 1 112 ? -18.401 -1.103 15.709 1.00 96.81 112 LYS A C 1
ATOM 811 O O . LYS A 1 112 ? -17.357 -1.416 15.151 1.00 96.81 112 LYS A O 1
ATOM 816 N N . GLU A 1 113 ? -19.404 -0.531 15.048 1.00 97.50 113 GLU A N 1
ATOM 817 C CA . GLU A 1 113 ? -19.385 -0.333 13.588 1.00 97.50 113 GLU A CA 1
ATOM 818 C C . GLU A 1 113 ? -18.392 0.747 13.118 1.00 97.50 113 GLU A C 1
ATOM 820 O O . GLU A 1 113 ? -17.945 0.727 11.969 1.00 97.50 113 GLU A O 1
ATOM 825 N N . ALA A 1 114 ? -18.033 1.685 14.000 1.00 98.06 114 ALA A N 1
ATOM 826 C CA . ALA A 1 114 ? -17.139 2.795 13.692 1.00 98.06 114 ALA A CA 1
ATOM 827 C C . ALA A 1 114 ? -16.251 3.177 14.885 1.00 98.06 114 ALA A C 1
ATOM 829 O O . ALA A 1 114 ? -16.610 2.962 16.048 1.00 98.06 114 ALA A O 1
ATOM 830 N N . VAL A 1 115 ? -15.102 3.786 14.587 1.00 98.00 115 VAL A N 1
ATOM 831 C CA . VAL A 1 115 ? -14.139 4.298 15.571 1.00 98.00 115 VAL A CA 1
ATOM 832 C C . VAL A 1 115 ? -13.965 5.820 15.429 1.00 98.00 115 VAL A C 1
ATOM 834 O O . VAL A 1 115 ? -13.818 6.307 14.309 1.00 98.00 115 VAL A O 1
ATOM 837 N N . PRO A 1 116 ? -13.975 6.600 16.526 1.00 98.19 116 PRO A N 1
ATOM 838 C CA . PRO A 1 116 ? -13.690 8.037 16.481 1.00 98.19 116 PRO A CA 1
ATOM 839 C C . PRO A 1 116 ? -12.302 8.364 15.905 1.00 98.19 116 PRO A C 1
ATOM 841 O O . PRO A 1 116 ? -11.346 7.613 16.115 1.00 98.19 116 PRO A O 1
ATOM 844 N N . HIS A 1 117 ? -12.164 9.503 15.218 1.00 96.94 117 HIS A N 1
ATOM 845 C CA . HIS A 1 117 ? -10.894 9.945 14.606 1.00 96.94 117 HIS A CA 1
ATOM 846 C C . HIS A 1 117 ? -9.746 10.169 15.596 1.00 96.94 117 HIS A C 1
ATOM 848 O O . HIS A 1 117 ? -8.578 10.129 15.206 1.00 96.94 117 HIS A O 1
ATOM 854 N N . ASP A 1 118 ? -10.067 10.449 16.855 1.00 97.12 118 ASP A N 1
ATOM 855 C CA . ASP A 1 118 ? -9.122 10.690 17.944 1.00 97.12 118 ASP A CA 1
ATOM 856 C C . ASP A 1 118 ? -8.714 9.402 18.679 1.00 97.12 118 ASP A C 1
ATOM 858 O O . ASP A 1 118 ? -7.889 9.451 19.591 1.00 97.12 118 ASP A O 1
ATOM 862 N N . SER A 1 119 ? -9.224 8.237 18.259 1.00 97.44 119 SER A N 1
ATOM 863 C CA . SER A 1 119 ? -8.810 6.944 18.806 1.00 97.44 119 SER A CA 1
ATOM 864 C C . SER A 1 119 ? -7.316 6.716 18.589 1.00 97.44 119 SER A C 1
ATOM 866 O O . SER A 1 119 ? -6.861 6.439 17.475 1.00 97.44 119 SER A O 1
ATOM 868 N N . SER A 1 120 ? -6.545 6.797 19.675 1.00 96.69 120 SER A N 1
ATOM 869 C CA . SER A 1 120 ? -5.087 6.647 19.662 1.00 96.69 120 SER A CA 1
ATOM 870 C C . SER A 1 120 ? -4.646 5.314 19.058 1.00 96.69 120 SER A C 1
ATOM 872 O O . SER A 1 120 ? -3.711 5.288 18.262 1.00 96.69 120 SER A O 1
ATOM 874 N N . VAL A 1 121 ? -5.360 4.228 19.366 1.00 96.69 121 VAL A N 1
ATOM 875 C CA . VAL A 1 121 ? -5.070 2.881 18.854 1.00 96.69 121 VAL A CA 1
ATOM 876 C C . VAL A 1 121 ? -5.283 2.811 17.342 1.00 96.69 121 VAL A C 1
ATOM 878 O O . VAL A 1 121 ? -4.419 2.313 16.623 1.00 96.69 121 VAL A O 1
ATOM 881 N N . CYS A 1 122 ? -6.398 3.351 16.837 1.00 97.12 122 CYS A N 1
ATOM 882 C CA . CYS A 1 122 ? -6.672 3.363 15.399 1.00 97.12 122 CYS A CA 1
ATOM 883 C C . CYS A 1 122 ? -5.651 4.215 14.641 1.00 97.12 122 CYS A C 1
ATOM 885 O O . CYS A 1 122 ? -5.147 3.793 13.602 1.00 97.12 122 CYS A O 1
ATOM 887 N N . ARG A 1 123 ? -5.328 5.405 15.163 1.00 97.94 123 ARG A N 1
ATOM 888 C CA . ARG A 1 123 ? -4.347 6.306 14.547 1.00 97.94 123 ARG A CA 1
ATOM 889 C C . ARG A 1 123 ? -2.964 5.673 14.510 1.00 97.94 123 ARG A C 1
ATOM 891 O O . ARG A 1 123 ? -2.346 5.654 13.455 1.00 97.94 123 ARG A O 1
ATOM 898 N N . ALA A 1 124 ? -2.512 5.102 15.624 1.00 96.38 124 ALA A N 1
ATOM 899 C CA . ALA A 1 124 ? -1.216 4.439 15.690 1.00 96.38 124 ALA A CA 1
ATOM 900 C C . ALA A 1 124 ? -1.140 3.243 14.729 1.00 96.38 124 ALA A C 1
ATOM 902 O O . ALA A 1 124 ? -0.132 3.078 14.045 1.00 96.38 124 ALA A O 1
ATOM 903 N N . PHE A 1 125 ? -2.220 2.464 14.602 1.00 96.44 125 PHE A N 1
ATOM 904 C CA . PHE A 1 125 ? -2.292 1.390 13.614 1.00 96.44 125 PHE A CA 1
ATOM 905 C C . PHE A 1 125 ? -2.193 1.921 12.176 1.00 96.44 125 PHE A C 1
ATOM 907 O O . PHE A 1 125 ? -1.398 1.412 11.387 1.00 96.44 125 PHE A O 1
ATOM 914 N N . LEU A 1 126 ? -2.969 2.953 11.827 1.00 97.31 126 LEU A N 1
ATOM 915 C CA . LEU A 1 126 ? -2.940 3.549 10.489 1.00 97.31 126 LEU A CA 1
ATOM 916 C C . LEU A 1 126 ? -1.568 4.146 10.167 1.00 97.31 126 LEU A C 1
ATOM 918 O O . LEU A 1 126 ? -1.056 3.890 9.085 1.00 97.31 126 LEU A O 1
ATOM 922 N N . THR A 1 127 ? -0.934 4.869 11.089 1.00 96.00 127 THR A N 1
ATOM 923 C CA . THR A 1 127 ? 0.425 5.402 10.894 1.00 96.00 127 THR A CA 1
ATOM 924 C C . THR A 1 127 ? 1.459 4.289 10.729 1.00 96.00 127 THR A C 1
ATOM 926 O O . THR A 1 127 ? 2.376 4.423 9.930 1.00 96.00 127 THR A O 1
ATOM 929 N N . LEU A 1 128 ? 1.319 3.171 11.448 1.00 94.44 128 LEU A N 1
ATOM 930 C CA . LEU A 1 128 ? 2.250 2.044 11.340 1.00 94.44 128 LEU A CA 1
ATOM 931 C C . LEU A 1 128 ? 2.092 1.263 10.027 1.00 94.44 128 LEU A C 1
ATOM 933 O O . LEU A 1 128 ? 3.065 0.734 9.494 1.00 94.44 128 LEU A O 1
ATOM 937 N N . HIS A 1 129 ? 0.864 1.158 9.522 1.00 95.44 129 HIS A N 1
ATOM 938 C CA . HIS A 1 129 ? 0.520 0.330 8.366 1.00 95.44 129 HIS A CA 1
ATOM 939 C C . HIS A 1 129 ? 0.175 1.142 7.112 1.00 95.44 129 HIS A C 1
ATOM 941 O O . HIS A 1 129 ? -0.325 0.579 6.138 1.00 95.44 129 HIS A O 1
ATOM 947 N N . SER A 1 130 ? 0.457 2.440 7.085 1.00 96.25 130 SER A N 1
ATOM 948 C CA . SER A 1 130 ? 0.329 3.284 5.896 1.00 96.25 130 SER A CA 1
ATOM 949 C C . SER A 1 130 ? 1.550 4.182 5.743 1.00 96.25 130 SER A C 1
ATOM 951 O O . SER A 1 130 ? 2.393 4.269 6.629 1.00 96.25 130 SER A O 1
ATOM 953 N N . SER A 1 131 ? 1.644 4.858 4.606 1.00 96.56 131 SER A N 1
ATOM 954 C CA . SER A 1 131 ? 2.671 5.866 4.361 1.00 96.56 131 SER A CA 1
ATOM 955 C C . SER A 1 131 ? 2.307 7.254 4.896 1.00 96.56 131 SER A C 1
ATOM 957 O O . SER A 1 131 ? 3.002 8.213 4.573 1.00 96.56 131 SER A O 1
ATOM 959 N N . LEU A 1 132 ? 1.187 7.394 5.613 1.00 96.94 132 LEU A N 1
ATOM 960 C CA . LEU A 1 132 ? 0.719 8.681 6.122 1.00 96.94 132 LEU A CA 1
ATOM 961 C C . LEU A 1 132 ? 1.459 9.042 7.406 1.00 96.94 132 LEU A C 1
ATOM 963 O O . LEU A 1 132 ? 1.483 8.263 8.364 1.00 96.94 132 LEU A O 1
ATOM 967 N N . ASP A 1 133 ? 1.996 10.257 7.453 1.00 95.38 133 ASP A N 1
ATOM 968 C CA . ASP A 1 133 ? 2.438 10.843 8.710 1.00 95.38 133 ASP A CA 1
ATOM 969 C C . ASP A 1 133 ? 1.247 11.375 9.530 1.00 95.38 133 ASP A C 1
ATOM 971 O O . ASP A 1 133 ? 0.090 11.340 9.102 1.00 95.38 133 ASP A O 1
ATOM 975 N N . SER A 1 134 ? 1.512 11.850 10.749 1.00 93.25 134 SER A N 1
ATOM 976 C CA . SER A 1 134 ? 0.456 12.345 11.637 1.00 93.25 134 SER A CA 1
ATOM 977 C C . SER A 1 134 ? -0.316 13.538 11.063 1.00 93.25 134 SER A C 1
ATOM 979 O O . SER A 1 134 ? -1.493 13.682 11.387 1.00 93.25 134 SER A O 1
ATOM 981 N N . SER A 1 135 ? 0.323 14.386 10.249 1.00 93.94 135 SER A N 1
ATOM 982 C CA . SER A 1 135 ? -0.317 15.543 9.610 1.00 93.94 135 SER A CA 1
ATOM 983 C C . SER A 1 135 ? -1.207 15.130 8.443 1.00 93.94 135 SER A C 1
ATOM 985 O O . SER A 1 135 ? -2.351 15.579 8.348 1.00 93.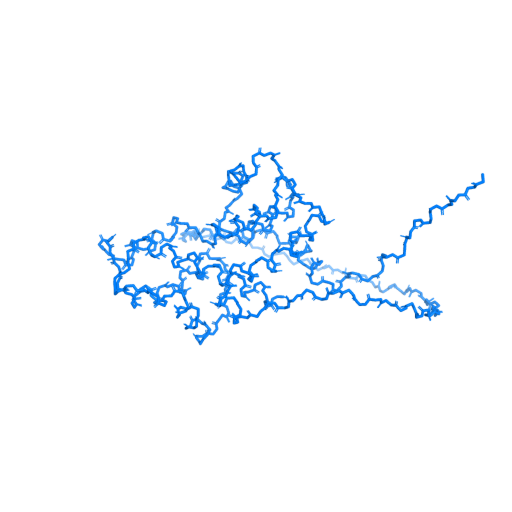94 135 SER A O 1
ATOM 987 N N . ASP A 1 136 ? -0.718 14.241 7.584 1.00 97.25 136 ASP A N 1
ATOM 988 C CA . ASP A 1 136 ? -1.443 13.749 6.416 1.00 97.25 136 ASP A CA 1
ATOM 989 C C . ASP A 1 136 ? -2.606 12.838 6.820 1.00 97.25 136 ASP A C 1
ATOM 991 O O . ASP A 1 136 ? -3.653 12.818 6.160 1.00 97.25 136 ASP A O 1
ATOM 995 N N . LEU A 1 137 ? -2.459 12.117 7.938 1.00 97.69 137 LEU A N 1
ATOM 996 C CA . LEU A 1 137 ? -3.486 11.234 8.478 1.00 97.69 137 LEU A CA 1
ATOM 997 C C . LEU A 1 137 ? -4.786 11.983 8.790 1.00 97.69 137 LEU A C 1
ATOM 999 O O . LEU A 1 137 ? -5.856 11.481 8.454 1.00 97.69 137 LEU A O 1
ATOM 1003 N N . ASP A 1 138 ? -4.723 13.179 9.379 1.00 97.12 138 ASP A N 1
ATOM 1004 C CA . ASP A 1 138 ? -5.925 13.960 9.704 1.00 97.12 138 ASP A CA 1
ATOM 1005 C C . ASP A 1 138 ? -6.694 14.381 8.447 1.00 97.12 138 ASP A C 1
ATOM 1007 O O . ASP A 1 138 ? -7.919 14.231 8.376 1.00 97.12 138 ASP A O 1
ATOM 1011 N N . GLY A 1 139 ? -5.977 14.844 7.420 1.00 97.25 139 GLY A N 1
ATOM 1012 C CA . GLY A 1 139 ? -6.575 15.197 6.133 1.00 97.25 139 GLY A CA 1
ATOM 1013 C C . GLY A 1 139 ? -7.172 13.986 5.413 1.00 97.25 139 GLY A C 1
ATOM 1014 O O . GLY A 1 139 ? -8.236 14.077 4.798 1.00 97.25 139 GLY A O 1
ATOM 1015 N N . ALA A 1 140 ? -6.521 12.827 5.494 1.00 97.94 140 ALA A N 1
ATOM 1016 C CA . ALA A 1 140 ? -7.025 11.584 4.924 1.00 97.94 140 ALA A CA 1
ATOM 1017 C C . ALA A 1 140 ? -8.263 11.055 5.679 1.00 97.94 140 ALA A C 1
ATOM 1019 O O . ALA A 1 140 ? -9.274 10.754 5.041 1.00 97.94 140 ALA A O 1
ATOM 1020 N N . LEU A 1 141 ? -8.256 11.064 7.017 1.00 97.88 141 LEU A N 1
ATOM 1021 C CA . LEU A 1 141 ? -9.412 10.696 7.843 1.00 97.88 141 LEU A CA 1
ATOM 1022 C C . LEU A 1 141 ? -10.623 11.593 7.566 1.00 97.88 141 LEU A C 1
ATOM 1024 O O . LEU A 1 141 ? -11.726 11.087 7.382 1.00 97.88 141 LEU A O 1
ATOM 1028 N N . PHE A 1 142 ? -10.433 12.912 7.471 1.00 97.31 142 PHE A N 1
ATOM 1029 C CA . PHE A 1 142 ? -11.530 13.840 7.180 1.00 97.31 142 PHE A CA 1
ATOM 1030 C C . PHE A 1 142 ? -12.169 13.593 5.805 1.00 97.31 142 PHE A C 1
ATOM 1032 O O . PHE A 1 142 ? -13.384 13.717 5.656 1.00 97.31 142 PHE A O 1
ATOM 1039 N N . ARG A 1 143 ? -11.370 13.204 4.801 1.00 97.75 143 ARG A N 1
ATOM 1040 C CA . ARG A 1 143 ? -11.873 12.862 3.459 1.00 97.75 143 ARG A CA 1
ATOM 1041 C C . ARG A 1 143 ? -12.694 11.575 3.451 1.00 97.75 143 ARG A C 1
ATOM 1043 O O . ARG A 1 143 ? -13.694 11.506 2.744 1.00 97.75 143 ARG A O 1
ATOM 1050 N N . VAL A 1 144 ? -12.266 10.564 4.204 1.00 97.62 144 VAL A N 1
ATOM 1051 C CA . VAL A 1 144 ? -12.903 9.238 4.211 1.00 97.62 144 VAL A CA 1
ATOM 1052 C C . VAL A 1 144 ? -14.096 9.170 5.173 1.00 97.62 144 VAL A C 1
ATOM 1054 O O . VAL A 1 144 ? -15.052 8.446 4.906 1.00 97.62 144 VAL A O 1
ATOM 1057 N N . ALA A 1 145 ? -14.068 9.935 6.263 1.00 97.31 145 ALA A N 1
ATOM 1058 C CA . ALA A 1 145 ? -15.064 9.906 7.328 1.00 97.31 145 ALA A CA 1
ATOM 1059 C C . ALA A 1 145 ? -15.414 11.329 7.821 1.00 97.31 145 ALA A C 1
ATOM 1061 O O . ALA A 1 145 ? -15.096 11.717 8.946 1.00 97.31 145 ALA A O 1
ATOM 1062 N N . PRO A 1 146 ? -16.111 12.144 7.011 1.00 96.50 146 PRO A N 1
ATOM 1063 C CA . PRO A 1 146 ? -16.387 13.545 7.347 1.00 96.50 146 PRO A CA 1
ATOM 1064 C C . PRO A 1 146 ? -17.244 13.732 8.613 1.00 96.50 146 PRO A C 1
ATOM 1066 O O . PRO A 1 146 ? -17.277 14.821 9.179 1.00 96.50 146 PRO A O 1
ATOM 1069 N N . GLN A 1 147 ? -17.924 12.683 9.087 1.00 97.06 147 GLN A N 1
ATOM 1070 C CA . GLN A 1 147 ? -18.720 12.690 10.320 1.00 97.06 147 GLN A CA 1
ATOM 1071 C C . GLN A 1 147 ? -17.882 12.504 11.599 1.00 97.06 147 GLN A C 1
ATOM 1073 O O . GLN A 1 147 ? -18.444 12.507 12.692 1.00 97.06 147 GLN A O 1
ATOM 1078 N N . GLY A 1 148 ? -16.560 12.330 11.491 1.00 97.38 148 GLY A N 1
ATOM 1079 C CA . GLY A 1 148 ? -15.666 12.163 12.644 1.00 97.38 148 GLY A CA 1
ATOM 1080 C C . GLY A 1 148 ? -15.572 10.731 13.182 1.00 97.38 148 GLY A C 1
ATOM 1081 O O . GLY A 1 148 ? -14.946 10.508 14.221 1.00 97.38 148 GLY A O 1
ATOM 1082 N N . ALA A 1 149 ? -16.178 9.763 12.491 1.00 98.06 149 ALA A N 1
ATOM 1083 C CA . ALA A 1 149 ? -16.140 8.350 12.844 1.00 98.06 149 ALA A CA 1
ATOM 1084 C C . ALA A 1 149 ? -15.802 7.498 11.614 1.00 98.06 149 ALA A C 1
ATOM 1086 O O . ALA A 1 149 ? -16.511 7.520 10.609 1.00 98.06 149 ALA A O 1
ATOM 1087 N N . LEU A 1 150 ? -14.720 6.731 11.713 1.00 98.31 150 LEU A N 1
ATOM 1088 C CA . LEU A 1 150 ? -14.203 5.876 10.657 1.00 98.31 150 LEU A CA 1
ATOM 1089 C C . LEU A 1 150 ? -14.871 4.500 10.723 1.00 98.31 150 LEU A C 1
ATOM 1091 O O . LEU A 1 150 ? -14.679 3.764 11.690 1.00 98.31 150 LEU A O 1
ATOM 1095 N N . ALA A 1 151 ? -15.647 4.152 9.699 1.00 98.31 151 ALA A N 1
ATOM 1096 C CA . ALA A 1 151 ? -16.204 2.809 9.528 1.00 98.31 151 ALA A CA 1
ATOM 1097 C C . ALA A 1 151 ? -15.162 1.833 8.951 1.00 98.31 151 ALA A C 1
ATOM 1099 O O . ALA A 1 151 ? -14.134 2.255 8.411 1.00 98.31 151 ALA A O 1
ATOM 1100 N N . ARG A 1 152 ? -15.455 0.525 8.998 1.00 98.00 152 ARG A N 1
ATOM 1101 C CA . ARG A 1 152 ? -14.560 -0.539 8.496 1.00 98.00 152 ARG A CA 1
ATOM 1102 C C . ARG A 1 152 ? -14.100 -0.310 7.055 1.00 98.00 152 ARG A C 1
ATOM 1104 O O . ARG A 1 152 ? -12.913 -0.416 6.763 1.00 98.00 152 ARG A O 1
ATOM 1111 N N . GLU A 1 153 ? -15.030 0.029 6.165 1.00 98.06 153 GLU A N 1
ATOM 1112 C CA . GLU A 1 153 ? -14.724 0.289 4.753 1.00 98.06 153 GLU A CA 1
ATOM 1113 C C . GLU A 1 153 ? -13.749 1.463 4.598 1.00 98.06 153 GLU A C 1
ATOM 1115 O O . GLU A 1 153 ? -12.781 1.378 3.846 1.00 98.06 153 GLU A O 1
ATOM 1120 N N . GLY A 1 154 ? -13.949 2.531 5.374 1.00 98.19 154 GLY A N 1
ATOM 1121 C CA . GLY A 1 154 ? -13.045 3.675 5.392 1.00 98.19 154 GLY A CA 1
ATOM 1122 C C . GLY A 1 154 ? -11.652 3.314 5.909 1.00 98.19 154 GLY A C 1
ATOM 1123 O O . GLY A 1 154 ? -10.649 3.717 5.325 1.00 98.19 154 GLY A O 1
ATOM 1124 N N . PHE A 1 155 ? -11.572 2.501 6.961 1.00 98.44 155 PHE A N 1
ATOM 1125 C CA . PHE A 1 155 ? -10.305 1.999 7.492 1.00 98.44 155 PHE A CA 1
ATOM 1126 C C . PHE A 1 155 ? -9.523 1.185 6.452 1.00 98.44 155 PHE A C 1
ATOM 1128 O O . PHE A 1 155 ? -8.339 1.435 6.224 1.00 98.44 155 PHE A O 1
ATOM 1135 N N . LEU A 1 156 ? -10.194 0.264 5.760 1.00 98.25 156 LEU A N 1
ATOM 1136 C CA . LEU A 1 156 ? -9.595 -0.510 4.673 1.00 98.25 156 LEU A CA 1
ATOM 1137 C C . LEU A 1 156 ? -9.158 0.373 3.508 1.00 98.25 156 LEU A C 1
ATOM 1139 O O . LEU A 1 156 ? -8.056 0.207 2.986 1.00 98.25 156 LEU A O 1
ATOM 1143 N N . ARG A 1 157 ? -9.998 1.334 3.119 1.00 98.12 157 ARG A N 1
ATOM 1144 C CA . ARG A 1 157 ? -9.692 2.296 2.061 1.00 98.12 157 ARG A CA 1
ATOM 1145 C C . ARG A 1 157 ? -8.408 3.068 2.359 1.00 98.12 157 ARG A C 1
ATOM 1147 O O . ARG A 1 157 ? -7.550 3.152 1.489 1.00 98.12 157 ARG A O 1
ATOM 1154 N N . MET A 1 158 ? -8.236 3.544 3.590 1.00 98.06 158 MET A N 1
ATOM 1155 C CA . MET A 1 158 ? -7.025 4.253 4.023 1.00 98.06 158 MET A CA 1
ATOM 1156 C C . MET A 1 158 ? -5.765 3.398 3.849 1.00 98.06 158 MET A C 1
ATOM 1158 O O . MET A 1 158 ? -4.764 3.860 3.301 1.00 98.06 158 MET A O 1
ATOM 1162 N N . LEU A 1 159 ? -5.818 2.126 4.255 1.00 97.75 159 LEU A N 1
ATOM 1163 C CA . LEU A 1 159 ? -4.698 1.200 4.079 1.00 97.75 159 LEU A CA 1
ATOM 1164 C C . LEU A 1 159 ? -4.422 0.939 2.590 1.00 97.75 159 LEU A C 1
ATOM 1166 O O . LEU A 1 159 ? -3.264 0.911 2.169 1.00 97.75 159 LEU A O 1
ATOM 1170 N N . ARG A 1 160 ? -5.465 0.762 1.776 1.00 97.75 160 ARG A N 1
ATOM 1171 C CA . ARG A 1 160 ? -5.365 0.468 0.336 1.00 97.75 160 ARG A CA 1
ATOM 1172 C C . ARG A 1 160 ? -4.829 1.634 -0.489 1.00 97.75 160 ARG A C 1
ATOM 1174 O O . ARG A 1 160 ? -4.064 1.404 -1.423 1.00 97.75 160 ARG A O 1
ATOM 1181 N N . GLU A 1 161 ? -5.223 2.860 -0.159 1.00 97.62 161 GLU A N 1
ATOM 1182 C CA . GLU A 1 161 ? -4.840 4.066 -0.903 1.00 97.62 161 GLU A CA 1
ATOM 1183 C C . GLU A 1 161 ? -3.428 4.554 -0.551 1.00 97.62 161 GLU A C 1
ATOM 1185 O O . GLU A 1 161 ? -2.751 5.116 -1.414 1.00 97.62 161 GLU A O 1
ATOM 1190 N N . HIS A 1 162 ? -2.954 4.275 0.670 1.00 97.56 162 HIS A N 1
ATOM 1191 C CA . HIS A 1 162 ? -1.671 4.767 1.186 1.00 97.56 162 HIS A CA 1
ATOM 1192 C C . HIS A 1 162 ? -0.679 3.659 1.603 1.00 97.56 162 HIS A C 1
ATOM 1194 O O . HIS A 1 162 ? -0.166 3.685 2.723 1.00 97.56 162 HIS A O 1
ATOM 1200 N N . PRO A 1 163 ? -0.382 2.655 0.755 1.00 96.62 163 PRO A N 1
ATOM 1201 C CA . PRO A 1 163 ? 0.620 1.633 1.070 1.00 96.62 163 PRO A CA 1
ATOM 1202 C C . PRO A 1 163 ? 2.062 2.139 0.928 1.00 96.62 163 PRO A C 1
ATOM 1204 O O . PRO A 1 163 ? 2.964 1.575 1.538 1.00 96.62 163 PRO A O 1
ATOM 1207 N N . VAL A 1 164 ? 2.281 3.176 0.113 1.00 97.06 164 VAL A N 1
ATOM 1208 C CA . VAL A 1 164 ? 3.577 3.811 -0.161 1.00 97.06 164 VAL A CA 1
ATOM 1209 C C . VAL A 1 164 ? 3.366 5.307 -0.400 1.00 97.06 164 VAL A C 1
ATOM 1211 O O . VAL A 1 164 ? 2.324 5.708 -0.922 1.00 97.06 164 VAL A O 1
ATOM 1214 N N . ALA A 1 165 ? 4.360 6.128 -0.054 1.00 96.69 165 ALA A N 1
ATOM 1215 C CA . ALA A 1 165 ? 4.307 7.566 -0.297 1.00 96.69 165 ALA A CA 1
ATOM 1216 C C . ALA A 1 165 ? 4.491 7.860 -1.795 1.00 96.69 165 ALA A C 1
ATOM 1218 O O . ALA A 1 165 ? 5.529 7.535 -2.374 1.00 96.69 165 ALA A O 1
ATOM 1219 N N . GLU A 1 166 ? 3.499 8.498 -2.422 1.00 96.50 166 GLU A N 1
ATOM 1220 C CA . GLU A 1 166 ? 3.523 8.779 -3.866 1.00 96.50 166 GLU A CA 1
ATOM 1221 C C . GLU A 1 166 ? 4.691 9.681 -4.273 1.00 96.50 166 GLU A C 1
ATOM 1223 O O . GLU A 1 166 ? 5.313 9.431 -5.301 1.00 96.50 166 GLU A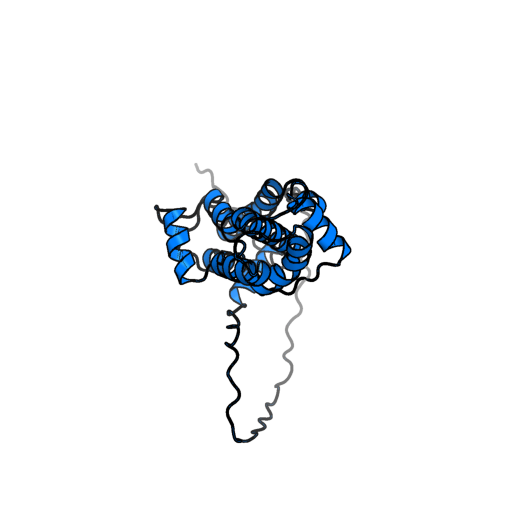 O 1
ATOM 1228 N N . GLY A 1 167 ? 5.042 10.675 -3.448 1.00 96.88 167 GLY A N 1
ATOM 1229 C CA . GLY A 1 167 ? 6.193 11.547 -3.702 1.00 96.88 167 GLY A CA 1
ATOM 1230 C C . GLY A 1 167 ? 7.510 10.770 -3.793 1.00 96.88 167 GLY A C 1
ATOM 1231 O O . GLY A 1 167 ? 8.268 10.954 -4.740 1.00 96.88 167 GLY A O 1
ATOM 1232 N N . ALA A 1 168 ? 7.736 9.819 -2.882 1.00 96.62 168 ALA A N 1
ATOM 1233 C CA . ALA A 1 168 ? 8.926 8.969 -2.915 1.00 96.62 168 ALA A CA 1
ATOM 1234 C C . ALA A 1 168 ? 8.936 8.040 -4.141 1.00 96.62 168 ALA A C 1
ATOM 1236 O O . ALA A 1 168 ? 9.979 7.832 -4.760 1.00 96.62 168 ALA A O 1
ATOM 1237 N N . ALA A 1 169 ? 7.775 7.491 -4.516 1.00 97.75 169 ALA A N 1
ATOM 1238 C CA . ALA A 1 169 ? 7.649 6.674 -5.721 1.00 97.75 169 ALA A CA 1
ATOM 1239 C C . ALA A 1 169 ? 7.942 7.492 -6.989 1.00 97.75 169 ALA A C 1
ATOM 1241 O O . ALA A 1 169 ? 8.644 7.011 -7.878 1.00 97.75 169 ALA A O 1
ATOM 1242 N N . LEU A 1 170 ? 7.457 8.733 -7.051 1.00 97.50 170 LEU A N 1
ATOM 1243 C CA . LEU A 1 170 ? 7.700 9.662 -8.149 1.00 97.50 170 LEU A CA 1
ATOM 1244 C C . LEU A 1 170 ? 9.185 10.016 -8.283 1.00 97.50 170 LEU A C 1
ATOM 1246 O O . LEU A 1 170 ? 9.752 9.895 -9.367 1.00 97.50 170 LEU A O 1
ATOM 1250 N N . GLU A 1 171 ? 9.828 10.411 -7.185 1.00 96.88 171 GLU A N 1
ATOM 1251 C CA . GLU A 1 171 ? 11.263 10.714 -7.162 1.00 96.88 171 GLU A CA 1
ATOM 1252 C C . GLU A 1 171 ? 12.095 9.518 -7.640 1.00 96.88 171 GLU A C 1
ATOM 1254 O O . GLU A 1 171 ? 13.011 9.673 -8.451 1.00 96.88 171 GLU A O 1
ATOM 1259 N N . HIS A 1 172 ? 11.729 8.309 -7.206 1.00 97.69 172 HIS A N 1
ATOM 1260 C CA . HIS A 1 172 ? 12.389 7.081 -7.636 1.00 97.69 172 HIS A CA 1
ATOM 1261 C C . HIS A 1 172 ? 12.206 6.807 -9.137 1.00 97.69 172 HIS A C 1
ATOM 1263 O O . HIS A 1 172 ? 13.155 6.412 -9.814 1.00 97.69 172 HIS A O 1
ATOM 1269 N N . PHE A 1 173 ? 11.013 7.052 -9.686 1.00 97.75 173 PHE A N 1
ATOM 1270 C CA . PHE A 1 173 ? 10.752 6.907 -11.121 1.00 97.75 173 PHE A CA 1
ATOM 1271 C C . PHE A 1 173 ? 11.583 7.875 -11.967 1.00 97.75 173 PHE A C 1
ATOM 1273 O O . PHE A 1 173 ? 12.160 7.489 -12.987 1.00 97.75 173 PHE A O 1
ATOM 1280 N N . LEU A 1 174 ? 11.671 9.137 -11.545 1.00 97.31 174 LEU A N 1
ATOM 1281 C CA . LEU A 1 174 ? 12.465 10.151 -12.240 1.00 97.31 174 LEU A CA 1
ATOM 1282 C C . LEU A 1 174 ? 13.955 9.788 -12.236 1.00 97.31 174 LEU A C 1
ATOM 1284 O O . LEU A 1 174 ? 14.622 9.929 -13.260 1.00 97.31 174 LEU A O 1
ATOM 1288 N N . ALA A 1 175 ? 14.458 9.242 -11.125 1.00 96.75 175 ALA A N 1
ATOM 1289 C CA . ALA A 1 175 ? 15.824 8.731 -11.045 1.00 96.75 175 ALA A CA 1
ATOM 1290 C C . ALA A 1 175 ? 16.062 7.516 -11.963 1.00 96.75 175 ALA A C 1
ATOM 1292 O O . ALA A 1 175 ? 17.131 7.400 -12.559 1.00 96.75 175 ALA A O 1
ATOM 1293 N N . LEU A 1 176 ? 15.073 6.625 -12.094 1.00 97.00 176 LEU A N 1
ATOM 1294 C CA . LEU A 1 176 ? 15.172 5.394 -12.884 1.00 97.00 176 LEU A CA 1
ATOM 1295 C C . LEU A 1 176 ? 15.049 5.629 -14.399 1.00 97.00 176 LEU A C 1
ATOM 1297 O O . LEU A 1 176 ? 15.749 4.990 -15.180 1.00 97.00 176 LEU A O 1
ATOM 1301 N N . SER A 1 177 ? 14.162 6.533 -14.818 1.00 96.88 177 SER A N 1
ATOM 1302 C CA . SER A 1 177 ? 13.861 6.791 -16.237 1.00 96.88 177 SER A CA 1
ATOM 1303 C C . SER A 1 177 ? 14.922 7.624 -16.953 1.00 96.88 177 SER A C 1
ATOM 1305 O O . SER A 1 177 ? 15.057 7.522 -18.173 1.00 96.88 177 SER A O 1
ATOM 1307 N N . GLY A 1 178 ? 15.657 8.477 -16.230 1.00 93.62 178 GLY A N 1
ATOM 1308 C CA . GLY A 1 178 ? 16.676 9.394 -16.760 1.00 93.62 178 GLY A CA 1
ATOM 1309 C C . GLY A 1 178 ? 16.132 10.529 -17.648 1.00 93.62 178 GLY A C 1
ATOM 1310 O O . GLY A 1 178 ? 16.644 11.642 -17.595 1.00 93.62 178 GLY A O 1
ATOM 1311 N N . SER A 1 179 ? 15.088 10.259 -18.437 1.00 88.62 179 SER A N 1
ATOM 1312 C CA . SER A 1 179 ? 14.370 11.190 -19.319 1.00 88.62 179 SER A CA 1
ATOM 1313 C C . SER A 1 179 ? 13.001 11.615 -18.777 1.00 88.62 179 SER A C 1
ATOM 1315 O O . SER A 1 179 ? 12.465 12.624 -19.224 1.00 88.62 179 SER A O 1
ATOM 1317 N N . GLY A 1 180 ? 12.439 10.874 -17.814 1.00 85.25 180 GLY A N 1
ATOM 1318 C CA . GLY A 1 180 ? 11.124 11.146 -17.228 1.00 85.25 180 GLY A CA 1
ATOM 1319 C C . GLY A 1 180 ? 9.926 10.561 -17.982 1.00 85.25 180 GLY A C 1
ATOM 1320 O O . GLY A 1 180 ? 8.811 10.694 -17.487 1.00 85.25 180 GLY A O 1
ATOM 1321 N N . GLU A 1 181 ? 10.116 9.918 -19.140 1.00 94.06 181 GLU A N 1
ATOM 1322 C CA . GLU A 1 181 ? 8.991 9.437 -19.963 1.00 94.06 181 GLU A CA 1
ATOM 1323 C C . GLU A 1 181 ? 8.580 7.995 -19.639 1.00 94.06 181 GLU A C 1
ATOM 1325 O O . GLU A 1 181 ? 7.419 7.737 -19.324 1.00 94.06 181 GLU A O 1
ATOM 1330 N N . ALA A 1 182 ? 9.521 7.048 -19.703 1.00 97.81 182 ALA A N 1
ATOM 1331 C CA . ALA A 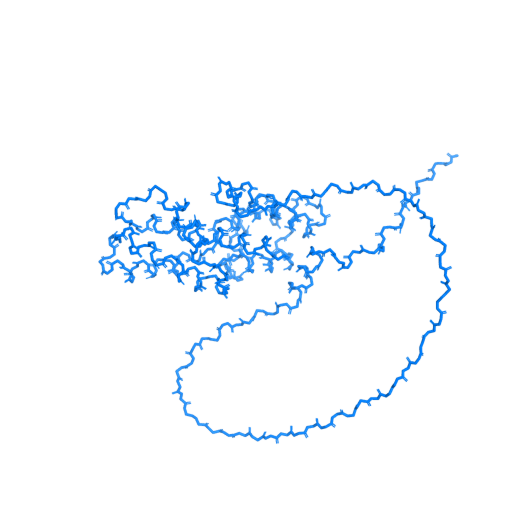1 182 ? 9.246 5.634 -19.461 1.00 97.81 182 ALA A CA 1
ATOM 1332 C C . ALA A 1 182 ? 10.495 4.862 -19.015 1.00 97.81 182 ALA A C 1
ATOM 1334 O O . ALA A 1 182 ? 11.631 5.296 -19.219 1.00 97.81 182 ALA A O 1
ATOM 1335 N N . VAL A 1 183 ? 10.276 3.686 -18.430 1.00 98.12 183 VAL A N 1
ATOM 1336 C CA . VAL A 1 183 ? 11.313 2.758 -17.960 1.00 98.12 183 VAL A CA 1
ATOM 1337 C C . VAL A 1 183 ? 11.084 1.379 -18.594 1.00 98.12 183 VAL A C 1
ATOM 1339 O O . VAL A 1 183 ? 9.943 0.927 -18.624 1.00 98.12 183 VAL A O 1
ATOM 1342 N N . PRO A 1 184 ? 12.116 0.660 -19.072 1.00 98.25 184 PRO A N 1
ATOM 1343 C CA . PRO A 1 184 ? 11.959 -0.735 -19.493 1.00 98.25 184 PRO A CA 1
ATOM 1344 C C . PRO A 1 184 ? 11.371 -1.612 -18.376 1.00 98.25 184 PRO A C 1
ATOM 1346 O O . PRO A 1 184 ? 11.769 -1.484 -17.213 1.00 98.25 184 PRO A O 1
ATOM 1349 N N . ALA A 1 185 ? 10.458 -2.524 -18.710 1.00 98.44 185 ALA A N 1
ATOM 1350 C CA . ALA A 1 185 ? 9.788 -3.387 -17.734 1.00 98.44 185 ALA A CA 1
ATOM 1351 C C . ALA A 1 185 ? 10.770 -4.153 -16.833 1.00 98.44 185 ALA A C 1
ATOM 1353 O O . ALA A 1 185 ? 10.546 -4.281 -15.631 1.00 98.44 185 ALA A O 1
ATOM 1354 N N . GLU A 1 186 ? 11.899 -4.602 -17.379 1.00 98.25 186 GLU A N 1
ATOM 1355 C CA . GLU A 1 186 ? 12.940 -5.317 -16.641 1.00 98.25 186 GLU A CA 1
ATOM 1356 C C . GLU A 1 186 ? 13.615 -4.427 -15.589 1.00 98.25 186 GLU A C 1
ATOM 1358 O O . GLU A 1 186 ? 13.855 -4.864 -14.462 1.00 98.25 186 GLU A O 1
ATOM 1363 N N . ALA A 1 187 ? 13.874 -3.159 -15.925 1.00 98.00 187 ALA A N 1
ATOM 1364 C CA . ALA A 1 187 ? 14.432 -2.187 -14.988 1.00 98.00 187 ALA A CA 1
ATOM 1365 C C . ALA A 1 187 ? 13.412 -1.815 -13.899 1.00 98.00 187 ALA A C 1
ATOM 1367 O O . ALA A 1 187 ? 13.774 -1.728 -12.727 1.00 98.00 187 ALA A O 1
ATOM 1368 N N . CYS A 1 188 ? 12.131 -1.679 -14.262 1.00 98.25 188 CYS A N 1
ATOM 1369 C CA . CYS A 1 188 ? 11.033 -1.517 -13.307 1.00 98.25 188 CYS A CA 1
ATOM 1370 C C . CYS A 1 188 ? 10.960 -2.707 -12.333 1.00 98.25 188 CYS A C 1
ATOM 1372 O O . CYS A 1 188 ? 10.935 -2.509 -11.117 1.00 98.25 188 CYS A O 1
ATOM 1374 N N . ARG A 1 189 ? 10.995 -3.944 -12.845 1.00 98.44 189 ARG A N 1
ATOM 1375 C CA . ARG A 1 189 ? 10.955 -5.170 -12.035 1.00 98.44 189 ARG A CA 1
ATOM 1376 C C . ARG A 1 189 ? 12.100 -5.225 -11.025 1.00 98.44 189 ARG A C 1
ATOM 1378 O O . ARG A 1 189 ? 11.863 -5.510 -9.855 1.00 98.44 189 ARG A O 1
ATOM 1385 N N . ALA A 1 190 ? 13.322 -4.916 -11.458 1.00 98.06 190 ALA A N 1
ATOM 1386 C CA . ALA A 1 190 ? 14.498 -4.898 -10.588 1.00 98.06 190 ALA A CA 1
ATOM 1387 C C . ALA A 1 190 ? 14.452 -3.778 -9.528 1.00 98.06 190 ALA A C 1
ATOM 1389 O O . ALA A 1 190 ? 15.006 -3.925 -8.440 1.00 98.06 190 ALA A O 1
ATOM 1390 N N . ALA A 1 191 ? 13.785 -2.664 -9.835 1.00 98.06 191 ALA A N 1
ATOM 1391 C CA . ALA A 1 191 ? 13.676 -1.494 -8.969 1.00 98.06 191 ALA A CA 1
ATOM 1392 C C . ALA A 1 191 ? 12.617 -1.621 -7.859 1.00 98.06 191 ALA A C 1
ATOM 1394 O O . ALA A 1 191 ? 12.736 -0.961 -6.825 1.00 98.06 191 ALA A O 1
ATOM 1395 N N . LEU A 1 192 ? 11.582 -2.447 -8.045 1.00 97.62 192 LEU A N 1
ATOM 1396 C CA . LEU A 1 192 ? 10.457 -2.547 -7.106 1.00 97.62 192 LEU A CA 1
ATOM 1397 C C . LEU A 1 192 ? 10.853 -3.062 -5.704 1.00 97.62 192 LEU A C 1
ATOM 1399 O O . LEU A 1 192 ? 10.492 -2.396 -4.728 1.00 97.62 192 LEU A O 1
ATOM 1403 N N . PRO A 1 193 ? 11.599 -4.178 -5.545 1.00 96.62 193 PRO A N 1
ATOM 1404 C CA . PRO A 1 193 ? 11.973 -4.676 -4.219 1.00 96.62 193 PRO A CA 1
ATOM 1405 C C . PRO A 1 193 ? 12.759 -3.672 -3.355 1.00 96.62 193 PRO A C 1
ATOM 1407 O O . PRO A 1 193 ? 12.327 -3.408 -2.227 1.00 96.62 193 PRO A O 1
ATOM 1410 N N . PRO A 1 194 ? 13.864 -3.052 -3.833 1.00 95.62 194 PRO A N 1
ATOM 1411 C CA . PRO A 1 194 ? 14.607 -2.097 -3.013 1.00 95.62 194 PRO A CA 1
ATOM 1412 C C . PRO A 1 194 ? 13.797 -0.830 -2.715 1.00 95.62 194 PRO A C 1
ATOM 1414 O O . PRO A 1 194 ? 13.903 -0.295 -1.610 1.00 95.62 194 PRO A O 1
ATOM 1417 N N . PHE A 1 195 ? 12.945 -0.378 -3.646 1.00 96.19 195 PHE A N 1
ATOM 1418 C CA . PHE A 1 195 ? 12.055 0.756 -3.408 1.00 96.19 195 PHE A CA 1
ATOM 1419 C C . PHE A 1 195 ? 11.088 0.480 -2.250 1.00 96.19 195 PHE A C 1
ATOM 1421 O O . PHE A 1 195 ? 10.991 1.286 -1.328 1.00 96.19 195 PHE A O 1
ATOM 1428 N N . VAL A 1 196 ? 10.400 -0.666 -2.254 1.00 93.38 196 VAL A N 1
ATOM 1429 C CA . VAL A 1 196 ? 9.434 -1.001 -1.193 1.00 93.38 196 VAL A CA 1
ATOM 1430 C C . VAL A 1 196 ? 10.130 -1.242 0.145 1.00 93.38 196 VAL A C 1
ATOM 1432 O O . VAL A 1 196 ? 9.604 -0.833 1.183 1.00 93.38 196 VAL A O 1
ATOM 1435 N N . GLY A 1 197 ? 11.331 -1.828 0.143 1.00 92.06 197 GLY A N 1
ATOM 1436 C CA . GLY A 1 197 ? 12.156 -1.948 1.348 1.00 92.06 197 GLY A CA 1
ATOM 1437 C C . GLY A 1 197 ? 12.487 -0.588 1.974 1.00 92.06 197 GLY A C 1
ATOM 1438 O O . GLY A 1 197 ? 12.390 -0.428 3.189 1.00 92.06 197 GLY A O 1
ATOM 1439 N N . LEU A 1 198 ? 12.806 0.415 1.148 1.00 92.12 198 LEU A N 1
ATOM 1440 C CA . LEU A 1 198 ? 13.064 1.781 1.607 1.00 92.12 198 LEU A CA 1
ATOM 1441 C C . LEU A 1 198 ? 11.779 2.497 2.053 1.00 92.12 198 LEU A C 1
ATOM 1443 O O . LEU A 1 198 ? 11.743 3.080 3.133 1.00 92.12 198 LEU A O 1
ATOM 1447 N N . ALA A 1 199 ? 10.726 2.442 1.235 1.00 90.88 199 ALA A N 1
ATOM 1448 C CA . ALA A 1 199 ? 9.490 3.195 1.438 1.00 90.88 199 ALA A CA 1
ATOM 1449 C C . ALA A 1 199 ? 8.670 2.697 2.633 1.00 90.88 199 ALA A C 1
ATOM 1451 O O . ALA A 1 199 ? 8.021 3.493 3.304 1.00 90.88 199 ALA A O 1
ATOM 1452 N N . SER A 1 200 ? 8.695 1.390 2.910 1.00 86.19 200 SER A N 1
ATOM 1453 C CA . SER A 1 200 ? 7.982 0.825 4.060 1.00 86.19 200 SER A CA 1
ATOM 1454 C C . SER A 1 200 ? 8.737 1.005 5.377 1.00 86.19 200 SER A C 1
ATOM 1456 O O . SER A 1 200 ? 8.149 0.804 6.433 1.00 86.19 200 SER A O 1
ATOM 1458 N N . GLY A 1 201 ? 10.033 1.344 5.340 1.00 83.44 201 GLY A N 1
ATOM 1459 C CA . GLY A 1 201 ? 10.885 1.435 6.531 1.00 83.44 201 GLY A CA 1
ATOM 1460 C C . GLY A 1 201 ? 11.033 0.113 7.293 1.00 83.44 201 GLY A C 1
ATOM 1461 O O . GLY A 1 201 ? 11.590 0.082 8.391 1.00 83.44 201 GLY A O 1
ATOM 1462 N N . LEU A 1 202 ? 10.531 -0.984 6.729 1.00 74.44 202 LEU A N 1
ATOM 1463 C CA . LEU A 1 202 ? 10.471 -2.276 7.373 1.00 74.44 202 LEU A CA 1
ATOM 1464 C C . LEU A 1 202 ? 11.353 -3.257 6.578 1.00 74.44 202 LEU A C 1
ATOM 1466 O O . LEU A 1 202 ? 11.129 -3.438 5.380 1.00 74.44 202 LEU A O 1
ATOM 1470 N N . PRO A 1 203 ? 12.301 -3.975 7.209 1.00 75.88 203 PRO A N 1
ATOM 1471 C CA . PRO A 1 203 ? 13.174 -4.913 6.502 1.00 75.88 203 PRO A CA 1
ATOM 1472 C C . PRO A 1 203 ? 12.336 -6.001 5.828 1.00 75.88 203 PRO A C 1
ATOM 1474 O O . PRO A 1 203 ? 11.511 -6.622 6.497 1.00 75.88 203 PRO A O 1
ATOM 1477 N N . SER A 1 204 ? 12.483 -6.187 4.516 1.00 74.62 204 SER A N 1
ATOM 1478 C CA . SER A 1 204 ? 11.792 -7.244 3.779 1.00 74.62 204 SER A CA 1
ATOM 1479 C C . SER A 1 204 ? 12.557 -8.555 3.944 1.00 74.62 204 SER A C 1
ATOM 1481 O O . SER A 1 204 ? 13.618 -8.733 3.354 1.00 74.62 204 SER A O 1
ATOM 1483 N N . ASP A 1 205 ? 12.020 -9.471 4.738 1.00 88.88 205 ASP A N 1
ATOM 1484 C CA . ASP A 1 205 ? 12.526 -10.830 4.974 1.00 88.88 205 ASP A CA 1
ATOM 1485 C C . ASP A 1 205 ? 12.074 -11.835 3.894 1.00 88.88 205 ASP A C 1
ATOM 1487 O O . ASP A 1 205 ? 12.149 -13.049 4.083 1.00 88.88 205 ASP A O 1
ATOM 1491 N N . PHE A 1 206 ? 11.581 -11.335 2.759 1.00 93.56 206 PHE A N 1
ATOM 1492 C CA . PHE A 1 206 ? 11.157 -12.160 1.633 1.00 93.56 206 PHE A CA 1
ATOM 1493 C C . PHE A 1 206 ? 12.362 -12.777 0.933 1.00 93.56 206 PHE A C 1
ATOM 1495 O O . PHE A 1 206 ? 13.346 -12.096 0.643 1.00 93.56 206 PHE A O 1
ATOM 1502 N N . GLN A 1 207 ? 12.255 -14.069 0.639 1.00 95.69 207 GLN A N 1
ATOM 1503 C CA . GLN A 1 207 ? 13.236 -14.769 -0.186 1.00 95.69 207 GLN A CA 1
ATOM 1504 C C . GLN A 1 207 ? 13.088 -14.360 -1.656 1.00 95.69 207 GLN A C 1
ATOM 1506 O O . GLN A 1 207 ? 11.998 -13.974 -2.082 1.00 95.69 207 GLN A O 1
ATOM 1511 N N . ASP A 1 208 ? 14.141 -14.534 -2.456 1.00 95.62 208 ASP A N 1
ATOM 1512 C CA . ASP A 1 208 ? 14.126 -14.212 -3.894 1.00 95.62 208 ASP A CA 1
ATOM 1513 C C . ASP A 1 208 ? 12.950 -14.885 -4.623 1.00 95.62 208 ASP A C 1
ATOM 1515 O O . ASP A 1 208 ? 12.215 -14.238 -5.363 1.00 95.62 208 ASP A O 1
ATOM 1519 N N . ALA A 1 209 ? 12.676 -16.158 -4.315 1.00 96.81 209 ALA A N 1
ATOM 1520 C CA . ALA A 1 209 ? 11.554 -16.894 -4.900 1.00 96.81 209 ALA A CA 1
ATOM 1521 C C . ALA A 1 209 ? 10.170 -16.335 -4.512 1.00 96.81 209 ALA A C 1
ATOM 1523 O O . ALA A 1 209 ? 9.192 -16.540 -5.231 1.00 96.81 209 ALA A O 1
ATOM 1524 N N . GLU A 1 210 ? 10.050 -15.673 -3.360 1.00 96.69 210 GLU A N 1
ATOM 1525 C CA . GLU A 1 210 ? 8.809 -15.007 -2.957 1.00 96.69 210 GLU A CA 1
ATOM 1526 C C . GLU A 1 210 ? 8.670 -13.665 -3.664 1.00 96.69 210 GLU A C 1
ATOM 1528 O O . GLU A 1 210 ? 7.587 -13.355 -4.158 1.00 96.69 210 GLU A O 1
ATOM 1533 N N . TRP A 1 211 ? 9.767 -12.911 -3.773 1.00 97.31 211 TRP A N 1
ATOM 1534 C CA . TRP A 1 211 ? 9.817 -11.690 -4.567 1.00 97.31 211 TRP A CA 1
ATOM 1535 C C . TRP A 1 211 ? 9.442 -11.940 -6.019 1.00 97.31 211 TRP A C 1
ATOM 1537 O O . TRP A 1 211 ? 8.608 -11.211 -6.549 1.00 97.31 211 TRP A O 1
ATOM 1547 N N . ASP A 1 212 ? 9.968 -12.997 -6.634 1.00 98.00 212 ASP A N 1
ATOM 1548 C CA . ASP A 1 212 ? 9.614 -13.357 -8.004 1.00 98.00 212 ASP A CA 1
ATOM 1549 C C . ASP A 1 212 ? 8.111 -13.582 -8.163 1.00 98.00 212 ASP A C 1
ATOM 1551 O O . ASP A 1 212 ? 7.507 -13.013 -9.065 1.00 98.00 212 ASP A O 1
ATOM 1555 N N . ARG A 1 213 ? 7.470 -14.304 -7.234 1.00 98.19 213 ARG A N 1
ATOM 1556 C CA . ARG A 1 213 ? 6.012 -14.516 -7.267 1.00 98.19 213 ARG A CA 1
ATOM 1557 C C . ARG A 1 213 ? 5.218 -13.224 -7.085 1.00 98.19 213 ARG A C 1
ATOM 1559 O O . ARG A 1 213 ? 4.185 -13.060 -7.729 1.00 98.19 213 ARG A O 1
ATOM 1566 N N . ILE A 1 214 ? 5.672 -12.322 -6.212 1.00 97.81 214 ILE A N 1
ATOM 1567 C CA . ILE A 1 214 ? 5.038 -11.007 -6.015 1.00 97.81 214 ILE A CA 1
ATOM 1568 C C . ILE A 1 214 ? 5.129 -10.196 -7.307 1.00 97.81 214 ILE A C 1
ATOM 1570 O O . ILE A 1 214 ? 4.130 -9.644 -7.762 1.00 97.81 214 ILE A O 1
ATOM 1574 N N . LEU A 1 215 ? 6.317 -10.132 -7.904 1.00 98.38 215 LEU A N 1
ATOM 1575 C CA . LEU A 1 215 ? 6.568 -9.357 -9.113 1.00 98.38 215 LEU A CA 1
ATOM 1576 C C . LEU A 1 215 ? 5.844 -9.954 -10.324 1.00 98.38 215 LEU A C 1
ATOM 1578 O O . LEU A 1 215 ? 5.292 -9.196 -11.114 1.00 98.38 215 LEU A O 1
ATOM 1582 N N . ASP A 1 216 ? 5.774 -11.281 -10.439 1.00 98.44 216 ASP A N 1
ATOM 1583 C CA . ASP A 1 216 ? 4.999 -11.969 -11.477 1.00 98.44 216 ASP A CA 1
ATOM 1584 C C . ASP A 1 216 ? 3.507 -11.653 -11.364 1.00 98.44 216 ASP A C 1
ATOM 1586 O O . ASP A 1 216 ? 2.866 -11.374 -12.372 1.00 98.44 216 ASP A O 1
ATOM 1590 N N . ALA A 1 217 ? 2.955 -11.634 -10.147 1.00 98.12 217 ALA A N 1
ATOM 1591 C CA . ALA A 1 217 ? 1.554 -11.285 -9.927 1.00 98.12 217 ALA A CA 1
ATOM 1592 C C . ALA A 1 217 ? 1.265 -9.807 -10.246 1.00 98.12 217 ALA A C 1
ATOM 1594 O O . ALA A 1 217 ? 0.260 -9.493 -10.879 1.00 98.12 217 ALA A O 1
ATOM 1595 N N . VAL A 1 218 ? 2.141 -8.886 -9.826 1.00 98.12 218 VAL A N 1
ATOM 1596 C CA . VAL A 1 218 ? 1.933 -7.439 -10.013 1.00 98.12 218 VAL A CA 1
ATOM 1597 C C . VAL A 1 218 ? 2.177 -6.992 -11.454 1.00 98.12 218 VAL A C 1
ATOM 1599 O O . VAL A 1 218 ? 1.472 -6.112 -11.950 1.00 98.12 218 VAL A O 1
ATOM 1602 N N . MET A 1 219 ? 3.167 -7.581 -12.124 1.00 98.31 219 MET A N 1
ATOM 1603 C CA . MET A 1 219 ? 3.600 -7.201 -13.471 1.00 98.31 219 MET A CA 1
ATOM 1604 C C . MET A 1 219 ? 3.120 -8.174 -14.556 1.00 98.31 219 MET A C 1
ATOM 1606 O O . MET A 1 219 ? 3.640 -8.128 -15.667 1.00 98.31 219 MET A O 1
ATOM 1610 N N . ALA A 1 220 ? 2.127 -9.026 -14.269 1.00 98.00 220 ALA A N 1
ATOM 1611 C CA . ALA A 1 220 ? 1.580 -9.992 -15.229 1.00 98.00 220 ALA A CA 1
ATOM 1612 C C . ALA A 1 220 ? 1.163 -9.338 -16.561 1.00 98.00 220 ALA A C 1
ATOM 1614 O O . ALA A 1 220 ? 1.417 -9.888 -17.629 1.00 98.00 220 ALA A O 1
ATOM 1615 N N . ASP A 1 221 ? 0.590 -8.132 -16.478 1.00 96.94 221 ASP A N 1
ATOM 1616 C CA . ASP A 1 221 ? 0.116 -7.344 -17.621 1.00 96.94 221 ASP A CA 1
ATOM 1617 C C . ASP A 1 221 ? 1.039 -6.152 -17.944 1.00 96.94 221 ASP A C 1
ATOM 1619 O O . ASP A 1 221 ? 0.584 -5.126 -18.458 1.00 96.94 221 ASP A O 1
ATOM 1623 N N . ALA A 1 222 ? 2.324 -6.220 -17.581 1.00 98.12 222 ALA A N 1
ATOM 1624 C CA . ALA A 1 222 ? 3.234 -5.102 -17.801 1.00 98.12 222 ALA A CA 1
ATOM 1625 C C . ALA A 1 222 ? 3.547 -4.891 -19.294 1.00 98.12 222 ALA A C 1
ATOM 1627 O O . ALA A 1 222 ? 3.924 -5.839 -19.990 1.00 98.12 222 ALA A O 1
ATOM 1628 N N . PRO A 1 223 ? 3.435 -3.650 -19.806 1.00 97.94 223 PRO A N 1
ATOM 1629 C CA . PRO A 1 223 ? 3.930 -3.323 -21.138 1.00 97.94 223 PRO A CA 1
ATOM 1630 C C . PRO A 1 223 ? 5.461 -3.371 -21.166 1.00 97.94 223 PRO A C 1
ATOM 1632 O O . PRO A 1 223 ? 6.115 -3.315 -20.131 1.00 97.94 223 PRO A O 1
ATOM 1635 N N . THR A 1 224 ? 6.050 -3.393 -22.364 1.00 98.19 224 THR A N 1
ATOM 1636 C CA . THR A 1 224 ? 7.516 -3.354 -22.541 1.00 98.19 224 THR A CA 1
ATOM 1637 C C . THR A 1 224 ? 8.157 -2.113 -21.908 1.00 98.19 224 THR A C 1
ATOM 1639 O O . THR A 1 224 ? 9.279 -2.181 -21.408 1.00 98.19 224 THR A O 1
ATOM 1642 N N . PHE A 1 225 ? 7.438 -0.989 -21.914 1.00 98.25 225 PHE A N 1
ATOM 1643 C CA . PHE A 1 225 ? 7.857 0.269 -21.307 1.00 98.25 225 PHE A CA 1
ATOM 1644 C C . PHE A 1 225 ? 6.794 0.741 -20.326 1.00 98.25 225 PHE A C 1
ATOM 1646 O O . PHE A 1 225 ? 5.636 0.905 -20.701 1.00 98.25 225 PHE A O 1
ATOM 1653 N N . VAL A 1 226 ? 7.221 0.953 -19.088 1.00 98.31 226 VAL A N 1
ATOM 1654 C CA . VAL A 1 226 ? 6.403 1.349 -17.951 1.00 98.31 226 VAL A CA 1
ATOM 1655 C C . VAL A 1 226 ? 6.448 2.864 -17.812 1.00 98.31 226 VAL A C 1
ATOM 1657 O O . VAL A 1 226 ? 7.520 3.440 -17.608 1.00 98.31 226 VAL A O 1
ATOM 1660 N N . ASP A 1 227 ? 5.291 3.505 -17.929 1.00 98.12 227 ASP A N 1
ATOM 1661 C CA . ASP A 1 227 ? 5.143 4.933 -17.651 1.00 98.12 227 ASP A CA 1
ATOM 1662 C C . ASP A 1 227 ? 5.018 5.212 -16.141 1.00 98.12 227 ASP A C 1
ATOM 1664 O O . ASP A 1 227 ? 5.003 4.314 -15.292 1.00 98.12 227 ASP A O 1
ATOM 1668 N N . ILE A 1 228 ? 4.938 6.494 -15.798 1.00 97.88 228 ILE A N 1
ATOM 1669 C CA . ILE A 1 228 ? 4.825 6.960 -14.416 1.00 97.88 228 ILE A CA 1
ATOM 1670 C C . ILE A 1 228 ? 3.562 6.452 -13.705 1.00 97.88 228 ILE A C 1
ATOM 1672 O O . ILE A 1 228 ? 3.618 6.106 -12.525 1.00 97.88 228 ILE A O 1
ATOM 1676 N N . GLU A 1 229 ? 2.424 6.377 -14.394 1.00 97.94 229 GLU A N 1
ATOM 1677 C CA . GLU A 1 229 ? 1.150 5.974 -13.793 1.00 97.94 229 GLU A CA 1
ATOM 1678 C C . GLU A 1 229 ? 1.163 4.477 -13.469 1.00 97.94 229 GLU A C 1
ATOM 1680 O O . GLU A 1 229 ? 0.752 4.051 -12.383 1.00 97.94 229 GLU A O 1
ATOM 1685 N N . GLN A 1 230 ? 1.706 3.674 -14.383 1.00 98.38 230 GLN A N 1
ATOM 1686 C CA . GLN A 1 230 ? 1.907 2.241 -14.210 1.00 98.38 230 GLN A CA 1
ATOM 1687 C C . GLN A 1 230 ? 2.912 1.949 -13.097 1.00 98.38 230 GLN A C 1
ATOM 1689 O O . GLN A 1 230 ? 2.647 1.095 -12.250 1.00 98.38 230 GLN A O 1
ATOM 1694 N N . TRP A 1 231 ? 4.019 2.695 -13.032 1.00 98.12 231 TRP A N 1
ATOM 1695 C CA . TRP A 1 231 ? 4.976 2.593 -11.932 1.00 98.12 231 TRP A CA 1
ATOM 1696 C C . TRP A 1 231 ? 4.312 2.846 -10.575 1.00 98.12 231 TRP A C 1
ATOM 1698 O O . TRP A 1 231 ? 4.411 2.008 -9.677 1.00 98.12 231 TRP A O 1
ATOM 1708 N N . LEU A 1 232 ? 3.570 3.951 -10.432 1.00 97.81 232 LEU A N 1
ATOM 1709 C CA . LEU A 1 232 ? 2.852 4.268 -9.193 1.00 97.81 232 LEU A CA 1
ATOM 1710 C C . LEU A 1 232 ? 1.860 3.159 -8.818 1.00 97.81 232 LEU A C 1
ATOM 1712 O O . LEU A 1 232 ? 1.760 2.783 -7.645 1.00 97.81 232 LEU A O 1
ATOM 1716 N N . ARG A 1 233 ? 1.161 2.587 -9.805 1.00 98.19 233 ARG A N 1
ATOM 1717 C CA . ARG A 1 233 ? 0.270 1.438 -9.600 1.00 98.19 233 ARG A CA 1
ATOM 1718 C C . ARG A 1 233 ? 1.033 0.216 -9.082 1.00 98.19 233 ARG A C 1
ATOM 1720 O O . ARG A 1 233 ? 0.586 -0.390 -8.107 1.00 98.19 233 ARG A O 1
ATOM 1727 N N . TYR A 1 234 ? 2.171 -0.135 -9.679 1.00 98.56 234 TYR A N 1
ATOM 1728 C CA . TYR A 1 234 ? 2.979 -1.278 -9.241 1.00 98.56 234 TYR A CA 1
ATOM 1729 C C . TYR A 1 234 ? 3.554 -1.073 -7.843 1.00 98.56 234 TYR A C 1
ATOM 1731 O O . TYR A 1 234 ? 3.423 -1.962 -7.004 1.00 98.56 234 TYR A O 1
ATOM 1739 N N . CYS A 1 235 ? 4.089 0.111 -7.540 1.00 98.00 235 CYS A N 1
ATOM 1740 C CA . CYS A 1 235 ? 4.553 0.461 -6.198 1.00 98.00 235 CYS A CA 1
ATOM 1741 C C . CYS A 1 235 ? 3.459 0.254 -5.145 1.00 98.00 235 CYS A C 1
ATOM 1743 O O . CYS A 1 235 ? 3.713 -0.344 -4.097 1.00 98.00 235 CYS A O 1
ATOM 1745 N N . LYS A 1 236 ? 2.228 0.701 -5.430 1.00 97.75 236 LYS A N 1
ATOM 1746 C CA . LYS A 1 236 ? 1.090 0.516 -4.522 1.00 97.75 236 LYS A CA 1
ATOM 1747 C C . LYS A 1 236 ? 0.721 -0.954 -4.351 1.00 97.75 236 LYS A C 1
ATOM 1749 O O . LYS A 1 236 ? 0.523 -1.392 -3.220 1.00 97.75 236 LYS A O 1
ATOM 1754 N N . LEU A 1 237 ? 0.645 -1.722 -5.437 1.00 98.19 237 LEU A N 1
ATOM 1755 C CA . LEU A 1 237 ? 0.306 -3.147 -5.376 1.00 98.19 237 LEU A CA 1
ATOM 1756 C C . LEU A 1 237 ? 1.356 -3.955 -4.605 1.00 98.19 237 LEU A C 1
ATOM 1758 O O . LEU A 1 237 ? 0.994 -4.685 -3.683 1.00 98.19 237 LEU A O 1
ATOM 1762 N N . VAL A 1 238 ? 2.646 -3.776 -4.910 1.00 97.81 238 VAL A N 1
ATOM 1763 C CA . VAL A 1 238 ? 3.728 -4.447 -4.173 1.00 97.81 238 VAL A CA 1
ATOM 1764 C C . VAL A 1 238 ? 3.705 -4.032 -2.702 1.00 97.81 238 VAL A C 1
ATOM 1766 O O . VAL A 1 238 ? 3.775 -4.896 -1.832 1.00 97.81 238 VAL A O 1
ATOM 1769 N N . GLY A 1 239 ? 3.542 -2.738 -2.404 1.00 96.81 239 GLY A N 1
ATOM 1770 C CA . GLY A 1 239 ? 3.449 -2.241 -1.030 1.00 96.81 239 GLY A CA 1
ATOM 1771 C C . GLY A 1 239 ? 2.312 -2.894 -0.238 1.00 96.81 239 GLY A C 1
ATOM 1772 O O . GLY A 1 239 ? 2.521 -3.326 0.896 1.00 96.81 239 GLY A O 1
ATOM 1773 N N . ARG A 1 240 ? 1.129 -3.047 -0.848 1.00 97.38 240 ARG A N 1
ATOM 1774 C CA . ARG A 1 240 ? -0.021 -3.740 -0.240 1.00 97.38 240 ARG A CA 1
ATOM 1775 C C . ARG A 1 240 ? 0.272 -5.214 0.025 1.00 97.38 240 ARG A C 1
ATOM 1777 O O . ARG A 1 240 ? 0.067 -5.669 1.150 1.00 97.38 240 ARG A O 1
ATOM 1784 N N . ILE A 1 241 ? 0.795 -5.933 -0.972 1.00 97.25 241 ILE A N 1
ATOM 1785 C CA . ILE A 1 241 ? 1.134 -7.360 -0.858 1.00 97.25 241 ILE A CA 1
ATOM 1786 C C . ILE A 1 241 ? 2.170 -7.580 0.243 1.00 97.25 241 ILE A C 1
ATOM 1788 O O . ILE A 1 241 ? 1.952 -8.395 1.135 1.00 97.25 241 ILE A O 1
ATOM 1792 N N . VAL A 1 242 ? 3.272 -6.827 0.221 1.00 96.06 242 VAL A N 1
ATOM 1793 C CA . VAL A 1 242 ? 4.360 -6.931 1.204 1.00 96.06 242 VAL A CA 1
ATOM 1794 C C . VAL A 1 242 ? 3.845 -6.640 2.608 1.00 96.06 242 VAL A C 1
ATOM 1796 O O . VAL A 1 242 ? 4.109 -7.407 3.533 1.00 96.06 242 VAL A O 1
ATOM 1799 N N . ARG A 1 243 ? 3.067 -5.567 2.782 1.00 95.81 243 ARG A N 1
ATOM 1800 C CA . ARG A 1 243 ? 2.485 -5.209 4.079 1.00 95.81 243 ARG A CA 1
ATOM 1801 C C . ARG A 1 243 ? 1.578 -6.316 4.620 1.00 95.81 243 ARG A C 1
ATOM 1803 O O . ARG A 1 243 ? 1.717 -6.689 5.784 1.00 95.81 243 ARG A O 1
ATOM 1810 N N . LEU A 1 244 ? 0.676 -6.853 3.798 1.00 95.75 244 LEU A N 1
ATOM 1811 C CA . LEU A 1 244 ? -0.267 -7.891 4.220 1.00 95.75 244 LEU A CA 1
ATOM 1812 C C . LEU A 1 244 ? 0.420 -9.242 4.470 1.00 95.75 244 LEU A C 1
ATOM 1814 O O . LEU A 1 244 ? 0.149 -9.908 5.470 1.00 95.75 244 LEU A O 1
ATOM 1818 N N . ALA A 1 245 ? 1.340 -9.642 3.593 1.00 94.62 245 ALA A N 1
ATOM 1819 C CA . ALA A 1 245 ? 2.100 -10.880 3.732 1.00 94.62 245 ALA A CA 1
ATOM 1820 C C . ALA A 1 245 ? 2.953 -10.878 5.008 1.00 94.62 245 ALA A C 1
ATOM 1822 O O . ALA A 1 245 ? 3.067 -11.901 5.673 1.00 94.62 245 ALA A O 1
ATOM 1823 N N . ARG A 1 246 ? 3.496 -9.725 5.408 1.00 92.25 246 ARG A N 1
ATOM 1824 C CA . ARG A 1 246 ? 4.192 -9.590 6.694 1.00 92.25 246 ARG A CA 1
ATOM 1825 C C . ARG A 1 246 ? 3.246 -9.664 7.872 1.00 92.25 246 ARG A C 1
ATOM 1827 O O . ARG A 1 246 ? 3.527 -10.370 8.829 1.00 92.25 246 ARG A O 1
ATOM 1834 N N . TYR A 1 247 ? 2.131 -8.947 7.790 1.00 91.88 247 TYR A N 1
ATOM 1835 C CA . TYR A 1 247 ? 1.146 -8.934 8.861 1.00 91.88 247 TYR A CA 1
ATOM 1836 C C . TYR A 1 247 ? 0.586 -10.335 9.145 1.00 91.88 247 TYR A C 1
ATOM 1838 O O . TYR A 1 247 ? 0.374 -10.682 10.293 1.00 91.88 247 TYR A O 1
ATOM 1846 N N . SER A 1 248 ? 0.400 -11.158 8.110 1.00 90.31 248 SER A N 1
ATOM 1847 C CA . SER A 1 248 ? -0.096 -12.540 8.235 1.00 90.31 248 SER A CA 1
ATOM 1848 C C . SER A 1 248 ? 0.951 -13.571 8.686 1.00 90.31 248 SER A C 1
ATOM 1850 O O . SER A 1 248 ? 0.595 -14.724 8.942 1.00 90.31 248 SER A O 1
ATOM 1852 N N . ARG A 1 249 ? 2.234 -13.188 8.765 1.00 87.94 249 ARG A N 1
ATOM 1853 C CA . ARG A 1 249 ? 3.315 -14.015 9.333 1.00 87.94 249 ARG A CA 1
ATOM 1854 C C . ARG A 1 249 ? 3.515 -13.785 10.833 1.00 87.94 249 ARG A C 1
ATOM 1856 O O . ARG A 1 249 ? 4.100 -14.657 11.473 1.00 87.94 249 ARG A O 1
ATOM 1863 N N . LEU A 1 250 ? 3.092 -12.625 11.339 1.00 57.81 250 LEU A N 1
ATOM 1864 C CA . LEU A 1 250 ? 3.084 -12.275 12.762 1.00 57.81 250 LEU A CA 1
ATOM 1865 C C . LEU A 1 250 ? 1.910 -12.963 13.469 1.00 57.81 250 LEU A C 1
ATOM 1867 O O . LEU A 1 250 ? 2.116 -13.379 14.627 1.00 57.81 250 LEU A O 1
#

Sequence (250 aa):
MGQGGGCCQSCQGKREDDPRVQIINAVSTSQPKRVAARAIPGSGCVAAEAEEEVLLPEESESPLVPPATNKEEEYEACPTSPRVTFGMVLTDLDGAEEATYAGVFEAITSGKEAVPHDSSVCRAFLTLHSSLDSSDLDGALFRVAPQGALAREGFLRMLREHPVAEGAALEHFLALSGSGEAVPAEACRAALPPFVGLASGLPSDFQDAEWDRILDAVMADAPTFVDIEQWLRYCKLVGRIVRLARYSRL

Radius of gyration: 24.6 Å; chains: 1; bounding box: 78×46×72 Å

Organism: NCBI:txid73915

Secondary structure (DSSP, 8-state):
------------S--TT-HHHHHHHHHHH-------------------------PPPPP----------------PPP-PPP---HHHHHH-HHHHHHHHHHHHHHHHHTT-SEEETT-HHHHHHHHHHSS--HHHHHHHHHHH-TTSEEEHHHHHHHHHH-SS-HHHHHHHHHHHHSSSS-EEHHHHHHHHHHHHHHHT-S-----HHHHHHHHHHHSTT--SEE-HHHHHHHHHHHHHHHHHHHHTT-